Protein AF-A0A3Z4X5Z6-F1 (afdb_monomer)

Secondary structure (DSSP, 8-state):
-----PPP--SHHHHHHH----TT-TTHHHHHHHHHHHHHTT--HHHHHHHHHHHHT-HHHHTT-TTTTTS-HHHHHHHHHHHHH-TT-TT------HHHHHHHHHHTTEEEEEEEEEEEETTTTEEEEEEEEEEHHHHHHHHHHHHH-TT-PPP-SS-HHHHHHHHHHTHHHIIIII--SHHHHHHHHHHHHTT--HHHHHHHHHHHHH-TTT--S-HHHHHHHHHHHHHHHH-SS---HHHHHHHHHHTTEEEEEEEEEEEETTS-EEEEEEEE-GGG-----S-TT---

Radius of gyration: 20.07 Å; Cα contacts (8 Å, |Δi|>4): 392; chains: 1; bounding box: 58×39×49 Å

pLDDT: mean 81.31, std 17.96, range [23.95, 98.56]

Organism: NCBI:txid149386

Nearest PDB structures (foldseek):
  9fcj-assembly1_D  TM=1.934E-01  e=1.984E+00  Homo sapiens

Foldseek 3Di:
DDPPPDDWDPDLVCLLPVLDADLQQLLVVLLVFLSVQCVVVVPDPVNLLVLQLVQCPPPLNCVLPPPSVPADSVNSSQVLSCLNRVPRDRNRRRPVKPLNSLVSCVSQQFFKKKKWKFFFFDPVRDTFIDMDMDGSVVLNSLVSVVSVDPPDDPDDPDQLLVLLLVCQVVLVCCLPPQAPDRLLNRLSSVCVRVVPHSVNLVVLLLVQLPPCVQHVDDPVVSVVSSSVLSVQNNDRSDHISLSSLSSCVSNRGQKMKMKIWTAHPVRDIDMDIDIGRSNPHHPYDPCPPDDD

Structure (mmCIF, N/CA/C/O backbone):
data_AF-A0A3Z4X5Z6-F1
#
_entry.id   AF-A0A3Z4X5Z6-F1
#
loop_
_atom_site.group_PDB
_atom_site.id
_atom_site.type_symbol
_atom_site.label_atom_id
_atom_site.label_alt_id
_atom_site.label_comp_id
_atom_site.label_asym_id
_atom_site.label_entity_id
_atom_site.label_seq_id
_atom_site.pdbx_PDB_ins_code
_atom_site.Cartn_x
_atom_site.Cartn_y
_atom_site.Cartn_z
_atom_site.occupancy
_atom_site.B_iso_or_equiv
_atom_site.auth_seq_id
_atom_site.auth_comp_id
_atom_site.auth_asym_id
_atom_site.auth_atom_id
_atom_site.pdbx_PDB_model_num
ATOM 1 N N . MET A 1 1 ? -32.404 21.433 -18.055 1.00 35.91 1 MET A N 1
ATOM 2 C CA . MET A 1 1 ? -32.930 20.272 -17.317 1.00 35.91 1 MET A CA 1
ATOM 3 C C . MET A 1 1 ? -32.331 20.370 -15.944 1.00 35.91 1 MET A C 1
ATOM 5 O O . MET A 1 1 ? -31.112 20.375 -15.844 1.00 35.91 1 MET A O 1
ATOM 9 N N . ASP A 1 2 ? -33.182 20.612 -14.958 1.00 32.94 2 ASP A N 1
ATOM 10 C CA . ASP A 1 2 ? -32.789 20.821 -13.575 1.00 32.94 2 ASP A CA 1
ATOM 11 C C . ASP A 1 2 ? -31.987 19.624 -13.068 1.00 32.94 2 ASP A C 1
ATOM 13 O O . ASP A 1 2 ? -32.491 18.502 -13.008 1.00 32.94 2 ASP A O 1
ATOM 17 N N . ASP A 1 3 ? -30.724 19.871 -12.721 1.00 35.62 3 ASP A N 1
ATOM 18 C CA . ASP A 1 3 ? -29.952 18.969 -11.878 1.00 35.62 3 ASP A CA 1
ATOM 19 C C . ASP A 1 3 ? -30.655 18.927 -10.519 1.00 35.62 3 ASP A C 1
ATOM 21 O O . ASP A 1 3 ? -30.442 19.784 -9.655 1.00 35.62 3 ASP A O 1
ATOM 25 N N . GLU A 1 4 ? -31.532 17.938 -10.335 1.00 36.97 4 GLU A N 1
ATOM 26 C CA . GLU A 1 4 ? -32.056 17.568 -9.027 1.00 36.97 4 GLU A CA 1
ATOM 27 C C . GLU A 1 4 ? -30.864 17.343 -8.091 1.00 36.97 4 GLU A C 1
ATOM 29 O O . GLU A 1 4 ? -30.194 16.303 -8.112 1.00 36.97 4 GLU A O 1
ATOM 34 N N . LYS A 1 5 ? -30.582 18.345 -7.250 1.00 42.16 5 LYS A N 1
ATOM 35 C CA . LYS A 1 5 ? -29.660 18.228 -6.123 1.00 42.16 5 LYS A CA 1
ATOM 36 C C . LYS A 1 5 ? -30.185 17.120 -5.222 1.00 42.16 5 LYS A C 1
ATOM 38 O O . LYS A 1 5 ? -31.015 17.355 -4.346 1.00 42.16 5 LYS A O 1
ATOM 43 N N . LYS A 1 6 ? -29.691 15.899 -5.441 1.00 48.41 6 LYS A N 1
ATOM 44 C CA . LYS A 1 6 ? -30.009 14.748 -4.599 1.00 48.41 6 LYS A CA 1
ATOM 45 C C . LYS A 1 6 ? -29.749 15.131 -3.132 1.00 48.41 6 LYS A C 1
ATOM 47 O O . LYS A 1 6 ? -28.696 15.713 -2.845 1.00 48.41 6 LYS A O 1
ATOM 52 N N . PRO A 1 7 ? -30.634 14.765 -2.192 1.00 44.94 7 PRO A N 1
ATOM 53 C CA . PRO A 1 7 ? -30.506 15.132 -0.780 1.00 44.94 7 PRO A CA 1
ATOM 54 C C . PRO A 1 7 ? -29.203 14.581 -0.180 1.00 44.94 7 PRO A C 1
ATOM 56 O O . PRO A 1 7 ? -28.736 13.555 -0.674 1.00 44.94 7 PRO A O 1
ATOM 59 N N . PRO A 1 8 ? -28.586 15.225 0.828 1.00 50.66 8 PRO A N 1
ATOM 60 C CA . PRO A 1 8 ? -27.353 14.750 1.472 1.00 50.66 8 PRO A CA 1
ATOM 61 C C . PRO A 1 8 ? -27.466 13.291 1.956 1.00 50.66 8 PRO A C 1
ATOM 63 O O . PRO A 1 8 ? -28.556 12.813 2.254 1.00 50.66 8 PRO A O 1
ATOM 66 N N . LEU A 1 9 ? -26.342 12.559 1.987 1.00 54.25 9 LEU A N 1
ATOM 67 C CA . LEU A 1 9 ? -26.315 11.167 2.470 1.00 54.25 9 LEU A CA 1
ATOM 68 C C . LEU A 1 9 ? -26.578 11.179 3.982 1.00 54.25 9 LEU A C 1
ATOM 70 O O . LEU A 1 9 ? -25.763 11.708 4.744 1.00 54.25 9 LEU A O 1
ATOM 74 N N . ASN A 1 10 ? -27.721 10.628 4.394 1.00 48.84 10 ASN A N 1
ATOM 75 C CA . ASN A 1 10 ? -28.272 10.788 5.743 1.00 48.84 10 ASN A CA 1
ATOM 76 C C . ASN A 1 10 ? -27.705 9.774 6.744 1.00 48.84 10 ASN A C 1
ATOM 78 O O . ASN A 1 10 ? -27.857 9.948 7.952 1.00 48.84 10 ASN A O 1
ATOM 82 N N . SER A 1 11 ? -27.014 8.733 6.270 1.00 54.69 11 SER A N 1
ATOM 83 C CA . SER A 1 11 ? -26.316 7.779 7.132 1.00 54.69 11 SER A CA 1
ATOM 84 C C . SER A 1 11 ? -24.841 7.648 6.763 1.00 54.69 11 SER A C 1
ATOM 86 O O . SER A 1 11 ? -24.455 7.691 5.595 1.00 54.69 11 SER A O 1
ATOM 88 N N . THR A 1 12 ? -24.001 7.413 7.771 1.00 52.88 12 THR A N 1
ATOM 89 C CA . THR A 1 12 ? -22.588 7.070 7.577 1.00 52.88 12 THR A CA 1
ATOM 90 C C . THR A 1 12 ? -22.457 5.846 6.657 1.00 52.88 12 THR A C 1
ATOM 92 O O . THR A 1 12 ? -21.578 5.820 5.814 1.00 52.88 12 THR A O 1
ATOM 95 N N . ARG A 1 13 ? -23.401 4.893 6.696 1.00 47.50 13 ARG A N 1
ATOM 96 C CA . ARG A 1 13 ? -23.480 3.722 5.797 1.00 47.50 13 ARG A CA 1
ATOM 97 C C . ARG A 1 13 ? -23.652 4.086 4.314 1.00 47.50 13 ARG A C 1
ATOM 99 O O . ARG A 1 13 ? -23.053 3.452 3.452 1.00 47.50 13 ARG A O 1
ATOM 106 N N . GLU A 1 14 ? -24.428 5.120 4.011 1.00 51.06 14 GLU A N 1
ATOM 107 C CA . GLU A 1 14 ? -24.575 5.644 2.648 1.00 51.06 14 GLU A CA 1
ATOM 108 C C . GLU A 1 14 ? -23.336 6.434 2.196 1.00 51.06 14 GLU A C 1
ATOM 110 O O . GLU A 1 14 ? -22.939 6.338 1.037 1.00 51.06 14 GLU A O 1
ATOM 115 N N . GLN A 1 15 ? -22.678 7.154 3.112 1.00 54.47 15 GLN A N 1
ATOM 116 C CA . GLN A 1 15 ? -21.380 7.810 2.871 1.00 54.47 15 GLN A CA 1
ATOM 117 C C . GLN A 1 15 ? -20.275 6.777 2.588 1.00 54.47 15 GLN A C 1
ATOM 119 O O . GLN A 1 15 ? -19.473 6.957 1.675 1.00 54.47 15 GLN A O 1
ATOM 124 N N . ILE A 1 16 ? -20.311 5.651 3.305 1.00 51.78 16 ILE A N 1
ATOM 125 C CA . ILE A 1 16 ? -19.411 4.498 3.186 1.00 51.78 16 ILE A CA 1
ATOM 126 C C . ILE A 1 16 ? -19.538 3.778 1.828 1.00 51.78 16 ILE A C 1
ATOM 128 O O . ILE A 1 16 ? -18.537 3.291 1.304 1.00 51.78 16 ILE A O 1
ATOM 132 N N . TRP A 1 17 ? -20.741 3.696 1.245 1.00 50.06 17 TRP A N 1
ATOM 133 C CA . TRP A 1 17 ? -21.000 2.888 0.038 1.00 50.06 17 TRP A CA 1
ATOM 134 C C . TRP A 1 17 ? -21.255 3.677 -1.249 1.00 50.06 17 TRP A C 1
ATOM 136 O O . TRP A 1 17 ? -21.024 3.141 -2.333 1.00 50.06 17 TRP A O 1
ATOM 146 N N . HIS A 1 18 ? -21.701 4.932 -1.159 1.00 50.06 18 HIS A N 1
ATOM 147 C CA . HIS A 1 18 ? -22.137 5.718 -2.323 1.00 50.06 18 HIS A CA 1
ATOM 148 C C . HIS A 1 18 ? -21.352 7.015 -2.542 1.00 50.06 18 HIS A C 1
ATOM 150 O O . HIS A 1 18 ? -21.607 7.727 -3.513 1.00 50.06 18 HIS A O 1
ATOM 156 N N . GLY A 1 19 ? -20.355 7.311 -1.704 1.00 46.25 19 GLY A N 1
ATOM 157 C CA . GLY A 1 19 ? -19.287 8.234 -2.072 1.00 46.25 19 GLY A CA 1
ATOM 158 C C . GLY A 1 19 ? -18.376 7.554 -3.090 1.00 46.25 19 GLY A C 1
ATOM 159 O O . GLY A 1 19 ? -17.354 6.983 -2.717 1.00 46.25 19 GLY A O 1
ATOM 160 N N . THR A 1 20 ? -18.774 7.527 -4.361 1.00 41.53 20 THR A N 1
ATOM 161 C CA . THR A 1 20 ? -17.948 7.024 -5.464 1.00 41.53 20 THR A CA 1
ATOM 162 C C . THR A 1 20 ? -17.127 8.196 -6.014 1.00 41.53 20 THR A C 1
ATOM 164 O O . THR A 1 20 ? -17.618 8.918 -6.876 1.00 41.53 20 THR A O 1
ATOM 167 N N . PRO A 1 21 ? -15.898 8.461 -5.532 1.00 45.09 21 PRO A N 1
ATOM 168 C CA . PRO A 1 21 ? -14.986 9.313 -6.268 1.00 45.09 21 PRO A CA 1
ATOM 169 C C . PRO A 1 21 ? -14.687 8.651 -7.610 1.00 45.09 21 PRO A C 1
ATOM 171 O O . PRO A 1 21 ? -14.818 7.425 -7.742 1.00 45.09 21 PRO A O 1
ATOM 174 N N . PRO A 1 22 ? -14.312 9.450 -8.615 1.00 46.97 22 PRO A N 1
ATOM 175 C CA . PRO A 1 22 ? -14.059 8.938 -9.948 1.00 46.97 22 PRO A CA 1
ATOM 176 C C . PRO A 1 22 ? -13.054 7.781 -9.885 1.00 46.97 22 PRO A C 1
ATOM 178 O O . PRO A 1 22 ? -12.089 7.831 -9.124 1.00 46.97 22 PRO A O 1
ATOM 181 N N . ALA A 1 23 ? -13.267 6.739 -10.694 1.00 45.94 23 ALA A N 1
ATOM 182 C CA . ALA A 1 23 ? -12.403 5.552 -10.764 1.00 45.94 23 ALA A CA 1
ATOM 183 C C . ALA A 1 23 ? -10.916 5.881 -11.043 1.00 45.94 23 ALA A C 1
ATOM 185 O O . ALA A 1 23 ? -10.041 5.044 -10.852 1.00 45.94 23 ALA A O 1
ATOM 186 N N . SER A 1 24 ? -10.624 7.116 -11.462 1.00 54.81 24 SER A N 1
ATOM 187 C CA . SER A 1 24 ? -9.282 7.667 -11.639 1.00 54.81 24 SER A CA 1
ATOM 188 C C . SER A 1 24 ? -8.597 8.136 -10.346 1.00 54.81 24 SER A C 1
ATOM 190 O O . SER A 1 24 ? -7.444 8.566 -10.406 1.00 54.81 24 SER A O 1
ATOM 192 N N . ASP A 1 25 ? -9.265 8.101 -9.189 1.00 73.50 25 ASP A N 1
ATOM 193 C CA . ASP A 1 25 ? -8.649 8.441 -7.906 1.00 73.50 25 ASP A CA 1
ATOM 194 C C . ASP A 1 25 ? -7.682 7.335 -7.462 1.00 73.50 25 ASP A C 1
ATOM 196 O O . ASP A 1 25 ? -8.062 6.192 -7.199 1.00 73.50 25 ASP A O 1
ATOM 200 N N . SER A 1 26 ? -6.407 7.706 -7.329 1.00 79.69 26 SER A N 1
ATOM 201 C CA . SER A 1 26 ? -5.341 6.836 -6.833 1.00 79.69 26 SER A CA 1
ATOM 202 C C . SER A 1 26 ? -5.655 6.187 -5.482 1.00 79.69 26 SER A C 1
ATOM 204 O O . SER A 1 26 ? -5.153 5.098 -5.228 1.00 79.69 26 SER A O 1
ATOM 206 N N . SER A 1 27 ? -6.489 6.799 -4.634 1.00 80.88 27 SER A N 1
ATOM 207 C CA . SER A 1 27 ? -6.851 6.266 -3.312 1.00 80.88 27 SER A CA 1
ATOM 208 C C . SER A 1 27 ? -7.875 5.121 -3.352 1.00 80.88 27 SER A C 1
ATOM 210 O O . SER A 1 27 ? -8.023 4.385 -2.372 1.00 80.88 27 SER A O 1
ATOM 212 N N . TYR A 1 28 ? -8.585 4.956 -4.475 1.00 81.50 28 TYR A N 1
ATOM 213 C CA . TYR A 1 28 ? -9.757 4.084 -4.574 1.00 81.50 28 TYR A CA 1
ATOM 214 C C . TYR A 1 28 ? -9.504 2.625 -4.150 1.00 81.50 28 TYR A C 1
ATOM 216 O O . TYR A 1 28 ? -10.296 2.133 -3.341 1.00 81.50 28 TYR A O 1
ATOM 224 N N . PRO A 1 29 ? -8.410 1.950 -4.570 1.00 87.38 29 PRO A N 1
ATOM 225 C CA . PRO A 1 29 ? -8.164 0.562 -4.169 1.00 87.38 29 PRO A CA 1
ATOM 226 C C . PRO A 1 29 ? -8.055 0.390 -2.646 1.00 87.38 29 PRO A C 1
ATOM 228 O O . PRO A 1 29 ? -8.640 -0.528 -2.076 1.00 87.38 29 PRO A O 1
ATOM 231 N N . LEU A 1 30 ? -7.377 1.320 -1.958 1.00 89.62 30 LEU A N 1
ATOM 232 C CA . LEU A 1 30 ? -7.230 1.281 -0.497 1.00 89.62 30 LEU A CA 1
ATOM 233 C C . LEU A 1 30 ? -8.569 1.493 0.214 1.00 89.62 30 LEU A C 1
ATOM 235 O O . LEU A 1 30 ? -8.876 0.801 1.185 1.00 89.62 30 LEU A O 1
ATOM 239 N N . ARG A 1 31 ? -9.383 2.434 -0.277 1.00 85.81 31 ARG A N 1
ATOM 240 C CA . ARG A 1 31 ? -10.716 2.696 0.283 1.00 85.81 31 ARG A CA 1
ATOM 241 C C . ARG A 1 31 ? -11.653 1.519 0.099 1.00 85.81 31 ARG A C 1
ATOM 243 O O . ARG A 1 31 ? -12.321 1.121 1.052 1.00 85.81 31 ARG A O 1
ATOM 250 N N . LYS A 1 32 ? -11.697 0.961 -1.111 1.00 85.50 32 LYS A N 1
ATOM 251 C CA . LYS A 1 32 ? -12.520 -0.207 -1.423 1.00 85.50 32 LYS A CA 1
ATOM 252 C C . LYS A 1 32 ? -12.124 -1.389 -0.541 1.00 85.50 32 LYS A C 1
ATOM 254 O O . LYS A 1 32 ? -12.999 -1.994 0.073 1.00 85.50 32 LYS A O 1
ATOM 259 N N . ALA A 1 33 ? -10.825 -1.657 -0.401 1.00 91.56 33 ALA A N 1
ATOM 260 C CA . ALA A 1 33 ? -10.318 -2.700 0.485 1.00 91.56 33 ALA A CA 1
ATOM 261 C C . ALA A 1 33 ? -10.746 -2.477 1.946 1.00 91.56 33 ALA A C 1
ATOM 263 O O . ALA A 1 33 ? -11.319 -3.376 2.560 1.00 91.56 33 ALA A O 1
ATOM 264 N N . TYR A 1 34 ? -10.541 -1.272 2.488 1.00 92.56 34 TYR A N 1
ATOM 265 C CA . TYR A 1 34 ? -10.924 -0.946 3.864 1.00 92.56 34 TYR A CA 1
ATOM 266 C C . TYR A 1 34 ? -12.418 -1.178 4.127 1.00 92.56 34 TYR A C 1
ATOM 268 O O . TYR A 1 34 ? -12.786 -1.871 5.074 1.00 92.56 34 TYR A O 1
ATOM 276 N N . TRP A 1 35 ? -13.296 -0.657 3.270 1.00 88.62 35 TRP A N 1
ATOM 277 C CA . TRP A 1 35 ? -14.740 -0.784 3.481 1.00 88.62 35 TRP A CA 1
ATOM 278 C C . TRP A 1 35 ? -15.273 -2.192 3.212 1.00 88.62 35 TRP A C 1
ATOM 280 O O . TRP A 1 35 ? -16.221 -2.623 3.874 1.00 88.62 35 TRP A O 1
ATOM 290 N N . ASN A 1 36 ? -14.636 -2.947 2.314 1.00 91.31 36 ASN A N 1
ATOM 291 C CA . ASN A 1 36 ? -14.920 -4.370 2.154 1.00 91.31 36 ASN A CA 1
ATOM 292 C C . ASN A 1 36 ? -14.537 -5.162 3.410 1.00 91.31 36 ASN A C 1
ATOM 294 O O . ASN A 1 36 ? -15.309 -6.029 3.812 1.00 91.31 36 ASN A O 1
ATOM 298 N N . LEU A 1 37 ? -13.423 -4.829 4.075 1.00 93.56 37 LEU A N 1
ATOM 299 C CA . LEU A 1 37 ? -13.060 -5.433 5.363 1.00 93.56 37 LEU A CA 1
ATOM 300 C C . LEU A 1 37 ? -14.104 -5.120 6.439 1.00 93.56 37 LEU A C 1
ATOM 302 O O . LEU A 1 37 ? -14.598 -6.040 7.083 1.00 93.56 37 LEU A O 1
ATOM 306 N N . VAL A 1 38 ? -14.509 -3.853 6.589 1.00 91.56 38 VAL A N 1
ATOM 307 C CA . VAL A 1 38 ? -15.561 -3.450 7.547 1.00 91.56 38 VAL A CA 1
ATOM 308 C C . VAL A 1 38 ? -16.849 -4.249 7.318 1.00 91.56 38 VAL A C 1
ATOM 310 O O . VAL A 1 38 ? -17.440 -4.769 8.268 1.00 91.56 38 VAL A O 1
ATOM 313 N N . LYS A 1 39 ? -17.261 -4.399 6.051 1.00 90.12 39 LYS A N 1
ATOM 314 C CA . LYS A 1 39 ? -18.439 -5.187 5.666 1.00 90.12 39 LYS A CA 1
ATOM 315 C C . LYS A 1 39 ? -18.265 -6.674 5.985 1.00 90.12 39 LYS A C 1
ATOM 317 O O . LYS A 1 39 ? -19.180 -7.274 6.541 1.00 90.12 39 LYS A O 1
ATOM 322 N N . LEU A 1 40 ? -17.112 -7.258 5.657 1.00 92.81 40 LEU A N 1
ATOM 323 C CA . LEU A 1 40 ? -16.802 -8.673 5.888 1.00 92.81 40 LEU A CA 1
ATOM 324 C C . LEU A 1 40 ? -16.774 -9.019 7.384 1.00 92.81 40 LEU A C 1
ATOM 326 O O . LEU A 1 40 ? -17.213 -10.093 7.782 1.00 92.81 40 LEU A O 1
ATOM 330 N N . MET A 1 41 ? -16.314 -8.088 8.220 1.00 93.06 41 MET A N 1
ATOM 331 C CA . MET A 1 41 ? -16.314 -8.226 9.677 1.00 93.06 41 MET A CA 1
ATOM 332 C C . MET A 1 41 ? -17.709 -8.086 10.307 1.00 93.06 41 MET A C 1
ATOM 334 O O . MET A 1 41 ? -17.859 -8.335 11.502 1.00 93.06 41 MET A O 1
ATOM 338 N N . GLY A 1 42 ? -18.724 -7.664 9.543 1.00 91.00 42 GLY A N 1
ATOM 339 C CA . GLY A 1 42 ? -20.070 -7.414 10.063 1.00 91.00 42 GLY A CA 1
ATOM 340 C C . GLY A 1 42 ? -20.146 -6.218 11.017 1.00 91.00 42 GLY A C 1
ATOM 341 O O . GLY A 1 42 ? -21.023 -6.172 11.878 1.00 91.00 42 GLY A O 1
ATOM 342 N N . ILE A 1 43 ? -19.227 -5.256 10.894 1.00 88.56 43 ILE A N 1
ATOM 343 C CA . ILE A 1 43 ? -19.191 -4.078 11.764 1.00 88.56 43 ILE A CA 1
ATOM 344 C C . ILE A 1 43 ? -20.322 -3.122 11.373 1.00 88.56 43 ILE A C 1
ATOM 346 O O . ILE A 1 43 ? -20.404 -2.648 10.239 1.00 88.56 43 ILE A O 1
ATOM 350 N N . SER A 1 44 ? -21.199 -2.826 12.332 1.00 87.50 44 SER A N 1
ATOM 351 C CA . SER A 1 44 ? -22.243 -1.813 12.176 1.00 87.50 44 SER A CA 1
ATOM 352 C C . SER A 1 44 ? -21.678 -0.397 12.332 1.00 87.50 44 SER A C 1
ATOM 354 O O . SER A 1 44 ? -20.610 -0.200 12.909 1.00 87.50 44 SER A O 1
ATOM 356 N N . ASP A 1 45 ? -22.421 0.613 11.868 1.00 83.62 45 ASP A N 1
ATOM 357 C CA . ASP A 1 45 ? -22.038 2.025 12.027 1.00 83.62 45 ASP A CA 1
ATOM 358 C C . ASP A 1 45 ? -21.818 2.419 13.501 1.00 83.62 45 ASP A C 1
ATOM 360 O O . ASP A 1 45 ? -20.860 3.118 13.826 1.00 83.62 45 ASP A O 1
ATOM 364 N N . GLY A 1 46 ? -22.666 1.921 14.409 1.00 87.00 46 GLY A N 1
ATOM 365 C CA . GLY A 1 46 ? -22.516 2.158 15.847 1.00 87.00 46 GLY A CA 1
ATOM 366 C C . GLY A 1 46 ? -21.194 1.609 16.385 1.00 87.00 46 GLY A C 1
ATOM 367 O O . GLY A 1 46 ? -20.429 2.349 16.999 1.00 87.00 46 GLY A O 1
ATOM 368 N N . ILE A 1 47 ? -20.879 0.350 16.056 1.00 90.81 47 ILE A N 1
ATOM 369 C CA . ILE A 1 47 ? -19.623 -0.296 16.464 1.00 90.81 47 ILE A CA 1
ATOM 370 C C . ILE A 1 47 ? -18.422 0.448 15.872 1.00 90.81 47 ILE A C 1
ATOM 372 O O . ILE A 1 47 ? -17.452 0.715 16.574 1.00 90.81 47 ILE A O 1
ATOM 376 N N . TRP A 1 48 ? -18.485 0.825 14.593 1.00 89.94 48 TRP A N 1
ATOM 377 C CA . TRP A 1 48 ? -17.405 1.554 13.930 1.00 89.94 48 TRP A CA 1
ATOM 378 C C . TRP A 1 48 ? -17.122 2.909 14.598 1.00 89.94 48 TRP A C 1
ATOM 380 O O . TRP A 1 48 ? -15.967 3.237 14.875 1.00 89.94 48 TRP A O 1
ATOM 390 N N . LYS A 1 49 ? -18.171 3.671 14.937 1.00 87.56 49 LYS A N 1
ATOM 391 C CA . LYS A 1 49 ? -18.046 4.937 15.679 1.00 87.56 49 LYS A CA 1
ATOM 392 C C . LYS A 1 49 ? -17.449 4.733 17.069 1.00 87.56 49 LYS A C 1
ATOM 394 O O . LYS A 1 49 ? -16.647 5.558 17.508 1.00 87.56 49 LYS A O 1
ATOM 399 N N . ASP A 1 50 ? -17.805 3.649 17.750 1.00 91.31 50 ASP A N 1
ATOM 400 C CA . ASP A 1 50 ? -17.250 3.324 19.064 1.00 91.31 50 ASP A CA 1
ATOM 401 C C . ASP A 1 50 ? -15.770 2.943 18.988 1.00 91.31 50 ASP A C 1
ATOM 403 O O . ASP A 1 50 ? -14.981 3.430 19.799 1.00 91.31 50 ASP A O 1
ATOM 407 N N . LEU A 1 51 ? -15.357 2.181 17.972 1.00 92.81 51 LEU A N 1
ATOM 408 C CA . LEU A 1 51 ? -13.942 1.884 17.719 1.00 92.81 51 LEU A CA 1
ATOM 409 C C . LEU A 1 51 ? -13.131 3.162 17.464 1.00 92.81 51 LEU A C 1
ATOM 411 O O . LEU A 1 51 ? -12.043 3.328 18.016 1.00 92.81 51 LEU A O 1
ATOM 415 N N . ILE A 1 52 ? -13.674 4.116 16.698 1.00 91.06 52 ILE A N 1
ATOM 416 C CA . ILE A 1 52 ? -13.029 5.424 16.504 1.00 91.06 52 ILE A CA 1
ATOM 417 C C . ILE A 1 52 ? -12.896 6.172 17.829 1.00 91.06 52 ILE A C 1
ATOM 419 O O . ILE A 1 52 ? -11.820 6.691 18.125 1.00 91.06 52 ILE A O 1
ATOM 423 N N . ARG A 1 53 ? -13.959 6.222 18.643 1.00 90.50 53 ARG A N 1
ATOM 424 C CA . ARG A 1 53 ? -13.929 6.872 19.965 1.00 90.50 53 ARG A CA 1
ATOM 425 C C . ARG A 1 53 ? -12.878 6.251 20.881 1.00 90.50 53 ARG A C 1
ATOM 427 O O . ARG A 1 53 ? -12.186 6.980 21.586 1.00 90.50 53 ARG A O 1
ATOM 434 N N . GLN A 1 54 ? -12.740 4.928 20.866 1.00 91.12 54 GLN A N 1
ATOM 435 C CA . GLN A 1 54 ? -11.703 4.232 21.626 1.00 91.12 54 GLN A CA 1
ATOM 436 C C . GLN A 1 54 ? -10.307 4.604 21.113 1.00 91.12 54 GLN A C 1
ATOM 438 O O . GLN A 1 54 ? -9.442 4.975 21.904 1.00 91.12 54 GLN A O 1
ATOM 443 N N . HIS A 1 55 ? -10.107 4.600 19.793 1.00 90.56 55 HIS A N 1
ATOM 444 C CA . HIS A 1 55 ? -8.823 4.929 19.179 1.00 90.56 55 HIS A CA 1
ATOM 445 C C . HIS A 1 55 ? -8.361 6.363 19.477 1.00 90.56 55 HIS A C 1
ATOM 447 O O . HIS A 1 55 ? -7.211 6.566 19.860 1.00 90.56 55 HIS A O 1
ATOM 453 N N . VAL A 1 56 ? -9.244 7.365 19.370 1.00 87.75 56 VAL A N 1
ATOM 454 C CA . VAL A 1 56 ? -8.868 8.771 19.634 1.00 87.75 56 VAL A CA 1
ATOM 455 C C . VAL A 1 56 ? -8.556 9.063 21.103 1.00 87.75 56 VAL A C 1
ATOM 457 O O . VAL A 1 56 ? -8.016 10.131 21.404 1.00 87.75 56 VAL A O 1
ATOM 460 N N . ASN A 1 57 ? -8.921 8.144 21.999 1.00 86.31 57 ASN A N 1
ATOM 461 C CA . ASN A 1 57 ? -8.625 8.195 23.426 1.00 86.31 57 ASN A CA 1
ATOM 462 C C . ASN A 1 57 ? -7.400 7.343 23.810 1.00 86.31 57 ASN A C 1
ATOM 464 O O . ASN A 1 57 ? -6.976 7.406 24.963 1.00 86.31 57 ASN A O 1
ATOM 468 N N . ASP A 1 58 ? -6.799 6.590 22.876 1.00 84.31 58 ASP A N 1
ATOM 469 C CA . ASP A 1 58 ? -5.548 5.857 23.114 1.00 84.31 58 ASP A CA 1
ATOM 470 C C . ASP A 1 58 ? -4.430 6.867 23.474 1.00 84.31 58 ASP A C 1
ATOM 472 O O . ASP A 1 58 ? -4.150 7.787 22.692 1.00 84.31 58 ASP A O 1
ATOM 476 N N . PRO A 1 59 ? -3.756 6.730 24.634 1.00 81.19 59 PRO A N 1
ATOM 477 C CA . PRO A 1 59 ? -2.651 7.606 25.013 1.00 81.19 59 PRO A CA 1
ATOM 478 C C . PRO A 1 59 ? -1.536 7.682 23.961 1.00 81.19 59 PRO A C 1
ATOM 480 O O . PRO A 1 59 ? -0.934 8.742 23.786 1.00 81.19 59 PRO A O 1
ATOM 483 N N . GLU A 1 60 ? -1.262 6.595 23.231 1.00 75.88 60 GLU A N 1
ATOM 484 C CA . GLU A 1 60 ? -0.281 6.592 22.138 1.00 75.88 60 GLU A CA 1
ATOM 485 C C . GLU A 1 60 ? -0.757 7.407 20.930 1.00 75.88 60 GLU A C 1
ATOM 487 O O . GLU A 1 60 ? 0.053 8.049 20.258 1.00 75.88 60 GLU A O 1
ATOM 492 N N . TYR A 1 61 ? -2.067 7.441 20.672 1.00 78.12 61 TYR A N 1
ATOM 493 C CA . TYR A 1 61 ? -2.649 8.294 19.638 1.00 78.12 61 TYR A CA 1
ATOM 494 C C . TYR A 1 61 ? -2.513 9.776 20.002 1.00 78.12 61 TYR A C 1
ATOM 496 O O . TYR A 1 61 ? -2.065 10.593 19.195 1.00 78.12 61 TYR A O 1
ATOM 504 N N . LEU A 1 62 ? -2.814 10.126 21.255 1.00 76.69 62 LEU A N 1
ATOM 505 C CA . LEU A 1 62 ? -2.755 11.506 21.743 1.00 76.69 62 LEU A CA 1
ATOM 506 C C . LEU A 1 62 ? -1.348 12.117 21.682 1.00 76.69 62 LEU A C 1
ATOM 508 O O . LEU A 1 62 ? -1.227 13.327 21.483 1.00 76.69 62 LEU A O 1
ATOM 512 N N . LYS A 1 63 ? -0.285 11.303 21.763 1.00 73.06 63 LYS A N 1
ATOM 513 C CA . LYS A 1 63 ? 1.115 11.750 21.594 1.00 73.06 63 LYS A CA 1
ATOM 514 C C . LYS A 1 63 ? 1.410 12.372 20.218 1.00 73.06 63 LYS A C 1
ATOM 516 O O . LYS A 1 63 ? 2.450 13.010 20.050 1.00 73.06 63 LYS A O 1
ATOM 521 N N . GLN A 1 64 ? 0.538 12.193 19.225 1.00 65.62 64 GLN A N 1
ATOM 522 C CA . GLN A 1 64 ? 0.680 12.807 17.897 1.00 65.62 64 GLN A CA 1
ATOM 523 C C . GLN A 1 64 ? 0.311 14.289 17.876 1.00 65.62 64 GLN A C 1
ATOM 525 O O . GLN A 1 64 ? 0.808 15.048 17.047 1.00 65.62 64 GLN A O 1
ATOM 530 N N . PHE A 1 65 ? -0.578 14.716 18.767 1.00 64.88 65 PHE A N 1
ATOM 531 C CA . PHE A 1 65 ? -1.030 16.093 18.805 1.00 64.88 65 PHE A CA 1
ATOM 532 C C . PHE A 1 65 ? -0.062 16.865 19.689 1.00 64.88 65 PHE A C 1
ATOM 534 O O . PHE A 1 65 ? -0.087 16.740 20.913 1.00 64.88 65 PHE A O 1
ATOM 541 N N . ARG A 1 66 ? 0.805 17.660 19.050 1.00 56.59 66 ARG A N 1
ATOM 542 C CA . ARG A 1 66 ? 1.750 18.561 19.731 1.00 56.59 66 ARG A CA 1
ATOM 543 C C . ARG A 1 66 ? 1.043 19.421 20.785 1.00 56.59 66 ARG A C 1
ATOM 545 O O . ARG A 1 66 ? 1.586 19.617 21.865 1.00 56.59 66 ARG A O 1
ATOM 552 N N . ASP A 1 67 ? -0.200 19.793 20.482 1.00 57.03 67 ASP A N 1
ATOM 553 C CA . ASP A 1 67 ? -1.140 20.461 21.372 1.00 57.03 67 ASP A CA 1
ATOM 554 C C . ASP A 1 67 ? -2.376 19.579 21.627 1.00 57.03 67 ASP A C 1
ATOM 556 O O . ASP A 1 67 ? -3.513 19.959 21.351 1.00 57.03 67 ASP A O 1
ATOM 560 N N . SER A 1 68 ? -2.185 18.365 22.153 1.00 57.91 68 SER A N 1
ATOM 561 C CA . SER A 1 68 ? -3.293 17.470 22.545 1.00 57.91 68 SER A CA 1
ATOM 562 C C . SER A 1 68 ? -4.286 18.125 23.519 1.00 57.91 68 SER A C 1
ATOM 564 O O . SER A 1 68 ? -5.445 17.721 23.576 1.00 57.91 68 SER A O 1
ATOM 566 N N . LYS A 1 69 ? -3.851 19.185 24.215 1.00 59.50 69 LYS A N 1
ATOM 567 C CA . LYS A 1 69 ? -4.658 20.052 25.086 1.00 59.50 69 LYS A CA 1
ATOM 568 C C . LYS A 1 69 ? -5.574 21.041 24.341 1.00 59.50 69 LYS A C 1
ATOM 570 O O . LYS A 1 69 ? -6.486 21.563 24.965 1.00 59.50 69 LYS A O 1
ATOM 575 N N . LEU A 1 70 ? -5.343 21.306 23.048 1.00 63.31 70 LEU A N 1
ATOM 576 C CA . LEU A 1 70 ? -6.122 22.249 22.221 1.00 63.31 70 LEU A CA 1
ATOM 577 C C . LEU A 1 70 ? -7.147 21.567 21.304 1.00 63.31 70 LEU A C 1
ATOM 579 O O . LEU A 1 70 ? -7.934 22.251 20.660 1.00 63.31 70 LEU A O 1
ATOM 583 N N . THR A 1 71 ? -7.137 20.235 21.214 1.00 71.44 71 THR A N 1
ATOM 584 C CA . THR A 1 71 ? -8.101 19.486 20.393 1.00 71.44 71 THR A CA 1
ATOM 585 C C . THR A 1 71 ? -9.066 18.731 21.290 1.00 71.44 71 THR A C 1
ATOM 587 O O . THR A 1 71 ? -8.648 17.998 22.192 1.00 71.44 71 THR A O 1
ATOM 590 N N . THR A 1 72 ? -10.365 18.890 21.051 1.00 82.62 72 THR A N 1
ATOM 591 C CA . THR A 1 72 ? -11.378 18.120 21.775 1.00 82.62 72 THR A CA 1
ATOM 592 C C . THR A 1 72 ? -11.465 16.697 21.217 1.00 82.62 72 THR A C 1
ATOM 594 O O . THR A 1 72 ? -11.005 16.402 20.110 1.00 82.62 72 THR A O 1
ATOM 597 N N . MET A 1 73 ? -12.071 15.780 21.978 1.00 82.38 73 MET A N 1
ATOM 598 C CA . MET A 1 73 ? -12.387 14.439 21.469 1.00 82.38 73 MET A CA 1
ATOM 599 C C . MET A 1 73 ? -13.250 14.528 20.202 1.00 82.38 73 MET A C 1
ATOM 601 O O . MET A 1 73 ? -12.989 13.822 19.231 1.00 82.38 73 MET A O 1
ATOM 605 N N . THR A 1 74 ? -14.232 15.431 20.197 1.00 84.69 74 THR A N 1
ATOM 606 C CA . THR A 1 74 ? -15.129 15.671 19.064 1.00 84.69 74 T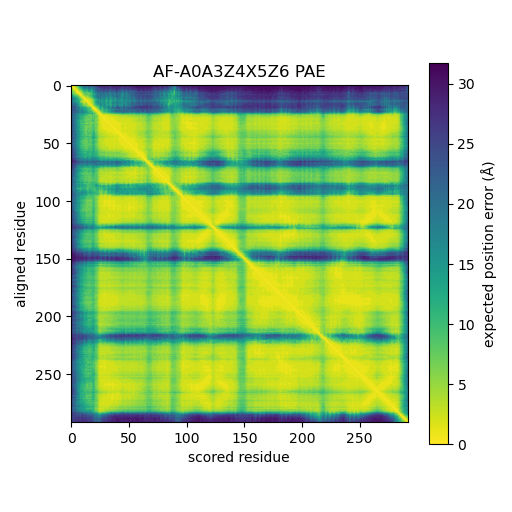HR A CA 1
ATOM 607 C C . THR A 1 74 ? -14.358 16.078 17.810 1.00 84.69 74 THR A C 1
ATOM 609 O O . THR A 1 74 ? -14.599 15.512 16.746 1.00 84.69 74 THR A O 1
ATOM 612 N N . ASP A 1 75 ? -13.370 16.969 17.932 1.00 83.00 75 ASP A N 1
ATOM 613 C CA . ASP A 1 75 ? -12.539 17.392 16.795 1.00 83.00 75 ASP A CA 1
ATOM 614 C C . ASP A 1 75 ? -11.750 16.221 16.203 1.00 83.00 75 ASP A C 1
ATOM 616 O O . ASP A 1 75 ? -11.675 16.057 14.982 1.00 83.00 75 ASP A O 1
ATOM 620 N N . ARG A 1 76 ? -11.186 15.367 17.067 1.00 85.00 76 ARG A N 1
ATOM 621 C CA . ARG A 1 76 ? -10.417 14.188 16.642 1.00 85.00 76 ARG A CA 1
ATOM 622 C C . ARG A 1 76 ? -11.300 13.155 15.943 1.00 85.00 76 ARG A C 1
ATOM 624 O O . ARG A 1 76 ? -10.919 12.657 14.884 1.00 85.00 76 ARG A O 1
ATOM 631 N N . VAL A 1 77 ? -12.486 12.882 16.490 1.00 85.50 77 VAL A N 1
ATOM 632 C CA . VAL A 1 77 ? -13.480 11.990 15.869 1.00 85.50 77 VAL A CA 1
ATOM 633 C C . VAL A 1 77 ? -13.907 12.533 14.507 1.00 85.50 77 VAL A C 1
ATOM 635 O O . VAL A 1 77 ? -13.885 11.796 13.525 1.00 85.50 77 VAL A O 1
ATOM 638 N N . ASN A 1 78 ? -14.235 13.824 14.415 1.00 82.19 78 ASN A N 1
ATOM 639 C CA . ASN A 1 78 ? -14.655 14.448 13.161 1.00 82.19 78 ASN A CA 1
ATOM 640 C C . ASN A 1 78 ? -13.555 14.390 12.098 1.00 82.19 78 ASN A C 1
ATOM 642 O O . ASN A 1 78 ? -13.832 14.046 10.951 1.00 82.19 78 ASN A O 1
ATOM 646 N N . ARG A 1 79 ? -12.297 14.650 12.474 1.00 80.44 79 ARG A N 1
ATOM 647 C CA . ARG A 1 79 ? -11.151 14.538 11.562 1.00 80.44 79 ARG A CA 1
ATOM 648 C C . ARG A 1 79 ? -11.007 13.124 10.996 1.00 80.44 79 ARG A C 1
ATOM 650 O O . ARG A 1 79 ? -10.825 12.985 9.788 1.00 80.44 79 ARG A O 1
ATOM 657 N N . LEU A 1 80 ? -11.070 12.099 11.850 1.00 82.06 80 LEU A N 1
ATOM 658 C CA . LEU A 1 80 ? -10.945 10.704 11.413 1.00 82.06 80 LEU A CA 1
ATOM 659 C C . LEU A 1 80 ? -12.131 10.247 10.573 1.00 82.06 80 LEU A C 1
ATOM 661 O O . LEU A 1 80 ? -11.922 9.607 9.544 1.00 82.06 80 LEU A O 1
ATOM 665 N N . ASN A 1 81 ? -13.350 10.627 10.960 1.00 80.88 81 ASN A N 1
ATOM 666 C CA . ASN A 1 81 ? -14.541 10.363 10.162 1.00 80.88 81 ASN A CA 1
ATOM 667 C C . ASN A 1 81 ? -14.363 10.935 8.757 1.00 80.88 81 ASN A C 1
ATOM 669 O O . ASN A 1 81 ? -14.426 10.190 7.787 1.00 80.88 81 ASN A O 1
ATOM 673 N N . THR A 1 82 ? -14.024 12.220 8.643 1.00 77.69 82 THR A N 1
ATOM 674 C CA . THR A 1 82 ? -13.809 12.859 7.342 1.00 77.69 82 THR A CA 1
ATOM 675 C C . THR A 1 82 ? -12.692 12.193 6.543 1.00 77.69 82 THR A C 1
ATOM 677 O O . THR A 1 82 ? -12.865 11.972 5.348 1.00 77.69 82 THR A O 1
ATOM 680 N N . SER A 1 83 ? -11.569 11.807 7.162 1.00 77.81 83 SER A N 1
ATOM 681 C CA . SER A 1 83 ? -10.481 11.168 6.410 1.00 77.81 83 SER A CA 1
ATOM 682 C C . SER A 1 83 ? -10.785 9.736 5.964 1.00 77.81 83 SER A C 1
ATOM 684 O O . SER A 1 83 ? -10.206 9.285 4.981 1.00 77.81 83 SER A O 1
ATOM 686 N N . LEU A 1 84 ? -11.647 9.007 6.682 1.00 78.44 84 LEU A N 1
ATOM 687 C CA . LEU A 1 84 ? -11.988 7.620 6.351 1.00 78.44 84 LEU A CA 1
ATOM 688 C C . LEU A 1 84 ? -13.220 7.513 5.439 1.00 78.44 84 LEU A C 1
ATOM 690 O O . LEU A 1 84 ? -13.276 6.608 4.605 1.00 78.44 84 LEU A O 1
ATOM 694 N N . THR A 1 85 ? -14.189 8.427 5.565 1.00 73.12 85 THR A N 1
ATOM 695 C CA . THR A 1 85 ? -15.468 8.377 4.831 1.00 73.12 85 THR A CA 1
ATOM 696 C C . THR A 1 85 ? -15.631 9.472 3.776 1.00 73.12 85 THR A C 1
ATOM 698 O O . THR A 1 85 ? -16.534 9.372 2.954 1.00 73.12 85 THR A O 1
ATOM 701 N N . GLY A 1 86 ? -14.803 10.522 3.787 1.00 63.72 86 GLY A N 1
ATOM 702 C CA . GLY A 1 86 ? -15.047 11.748 3.011 1.00 63.72 86 GLY A CA 1
ATOM 703 C C . GLY A 1 86 ? -16.043 12.714 3.659 1.00 63.72 86 GLY A C 1
ATOM 704 O O . GLY A 1 86 ? -16.333 13.772 3.105 1.00 63.72 86 GLY A O 1
ATOM 705 N N . GLY A 1 87 ? -16.547 12.382 4.852 1.00 64.69 87 GLY A N 1
ATOM 706 C CA . GLY A 1 87 ? -17.533 13.185 5.568 1.00 64.69 87 GLY A CA 1
ATOM 707 C C . GLY A 1 87 ? -18.912 13.173 4.898 1.00 64.69 87 GLY A C 1
ATOM 708 O O . GLY A 1 87 ? -19.303 12.209 4.243 1.00 64.69 87 GLY A O 1
ATOM 709 N N . SER A 1 88 ? -19.672 14.254 5.084 1.00 56.28 88 SER A N 1
ATOM 710 C CA . SER A 1 88 ? -21.017 14.431 4.513 1.00 56.28 88 SER A CA 1
ATOM 711 C C . SER A 1 88 ? -21.022 15.038 3.105 1.00 56.28 88 SER A C 1
ATOM 713 O O . SER A 1 88 ? -22.089 15.186 2.503 1.00 56.28 88 SER A O 1
ATOM 715 N N . VAL A 1 89 ? -19.852 15.403 2.572 1.00 56.03 89 VAL A N 1
ATOM 716 C CA . VAL A 1 89 ? -19.725 16.123 1.303 1.00 56.03 89 VAL A CA 1
ATOM 717 C C . VAL A 1 89 ? -19.652 15.127 0.150 1.00 56.03 89 VAL A C 1
ATOM 719 O O . VAL A 1 89 ? -18.711 14.344 0.031 1.00 56.03 89 VAL A O 1
ATOM 722 N N . ARG A 1 90 ? -20.651 15.167 -0.734 1.00 51.34 90 ARG A N 1
ATOM 723 C CA . ARG A 1 90 ? -20.622 14.392 -1.978 1.00 51.34 90 ARG A CA 1
ATOM 724 C C . ARG A 1 90 ? -19.531 14.913 -2.903 1.00 51.34 90 ARG A C 1
ATOM 726 O O . ARG A 1 90 ? -19.361 16.119 -3.030 1.00 51.34 90 ARG A O 1
ATOM 733 N N . ASN A 1 91 ? -18.854 13.990 -3.581 1.00 52.69 91 ASN A N 1
ATOM 734 C CA . ASN A 1 91 ? -17.781 14.267 -4.541 1.00 52.69 91 ASN A CA 1
ATOM 735 C C . ASN A 1 91 ? -16.530 14.930 -3.943 1.00 52.69 91 ASN A C 1
ATOM 737 O O . ASN A 1 91 ? -15.678 15.372 -4.706 1.00 52.69 91 ASN A O 1
ATOM 741 N N . LEU A 1 92 ? -16.379 14.975 -2.612 1.00 55.94 92 LEU A N 1
ATOM 742 C CA . LEU A 1 92 ? -15.110 15.382 -2.017 1.00 55.94 92 LEU A CA 1
ATOM 743 C C . LEU A 1 92 ? -14.055 14.315 -2.317 1.00 55.94 92 LEU A C 1
ATOM 745 O O . LEU A 1 92 ? -14.233 13.138 -1.989 1.00 55.94 92 LEU A O 1
ATOM 749 N N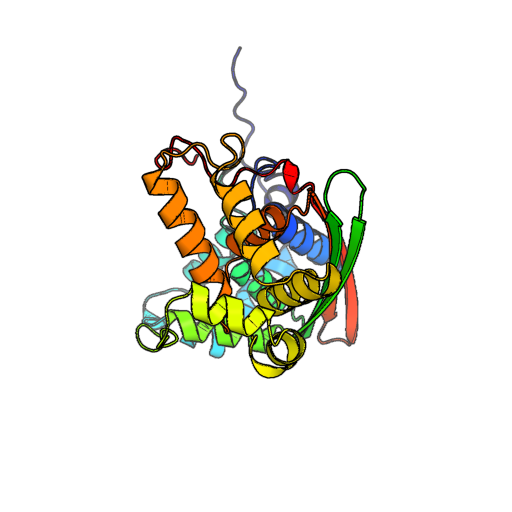 . THR A 1 93 ? -12.947 14.734 -2.921 1.00 56.09 93 THR A N 1
ATOM 750 C CA . THR A 1 93 ? -11.781 13.878 -3.120 1.00 56.09 93 THR A CA 1
ATOM 751 C C . THR A 1 93 ? -11.217 13.506 -1.746 1.00 56.09 93 THR A C 1
ATOM 753 O O . THR A 1 93 ? -10.656 14.339 -1.035 1.00 56.09 93 THR A O 1
ATOM 756 N N . VAL A 1 94 ? -11.420 12.256 -1.323 1.00 62.94 94 VAL A N 1
ATOM 757 C CA . VAL A 1 94 ? -10.943 11.776 -0.021 1.00 62.94 94 VAL A CA 1
ATOM 758 C C . VAL A 1 94 ? -9.463 11.445 -0.143 1.00 62.94 94 VAL A C 1
ATOM 760 O O . VAL A 1 94 ? -9.101 10.514 -0.862 1.00 62.94 94 VAL A O 1
ATOM 763 N N . ASP A 1 95 ? -8.606 12.158 0.588 1.00 60.31 95 ASP A N 1
ATOM 764 C CA . ASP A 1 95 ? -7.173 11.845 0.668 1.00 60.31 95 ASP A CA 1
ATOM 765 C C . ASP A 1 95 ? -6.922 10.603 1.548 1.00 60.31 95 ASP A C 1
ATOM 767 O O . ASP A 1 95 ? -6.390 10.657 2.664 1.00 60.31 95 ASP A O 1
ATOM 771 N N . PHE A 1 96 ? -7.373 9.446 1.059 1.00 75.94 96 PHE A N 1
ATOM 772 C CA . PHE A 1 96 ? -7.225 8.162 1.731 1.00 75.94 96 PHE A CA 1
ATOM 773 C C . PHE A 1 96 ? -5.867 7.545 1.388 1.00 75.94 96 PHE A C 1
ATOM 775 O O . PHE A 1 96 ? -5.708 6.687 0.519 1.00 75.94 96 PHE A O 1
ATOM 782 N N . THR A 1 97 ? -4.845 8.050 2.067 1.00 84.88 97 THR A N 1
ATOM 783 C CA . THR A 1 97 ? -3.455 7.619 1.893 1.00 84.88 97 THR A CA 1
ATOM 784 C C . THR A 1 97 ? -3.186 6.230 2.485 1.00 84.88 97 THR A C 1
ATOM 786 O O . THR A 1 97 ? -3.954 5.720 3.300 1.00 84.88 97 THR A O 1
ATOM 789 N N . TRP A 1 98 ? -2.020 5.649 2.164 1.00 89.81 98 TRP A N 1
ATOM 790 C CA . TRP A 1 98 ? -1.502 4.446 2.838 1.00 89.81 98 TRP A CA 1
ATOM 791 C C . TRP A 1 98 ? -1.533 4.577 4.366 1.00 89.81 98 TRP A C 1
ATOM 793 O O . TRP A 1 98 ? -1.949 3.664 5.071 1.00 89.81 98 TRP A O 1
ATOM 803 N N . LYS A 1 99 ? -1.167 5.755 4.884 1.00 87.31 99 LYS A N 1
ATOM 804 C CA . LYS A 1 99 ? -1.224 6.043 6.318 1.00 87.31 99 LYS A CA 1
ATOM 805 C C . LYS A 1 99 ? -2.647 5.903 6.868 1.00 87.31 99 LYS A C 1
ATOM 807 O O . LYS A 1 99 ? -2.818 5.288 7.915 1.00 87.31 99 LYS A O 1
ATOM 812 N N . ARG A 1 100 ? -3.652 6.458 6.177 1.00 87.94 100 ARG A N 1
ATOM 813 C CA . ARG A 1 100 ? -5.062 6.359 6.595 1.00 87.94 100 ARG A CA 1
ATOM 814 C C . ARG A 1 100 ? -5.590 4.936 6.502 1.00 87.94 100 ARG A C 1
ATOM 816 O O . ARG A 1 100 ? -6.333 4.521 7.382 1.00 87.94 100 ARG A O 1
ATOM 823 N N . PHE A 1 101 ? -5.150 4.175 5.503 1.00 92.69 101 PHE A N 1
ATOM 824 C CA . PHE A 1 101 ? -5.444 2.748 5.424 1.00 92.69 101 PHE A CA 1
ATOM 825 C C . PHE A 1 101 ? -4.909 1.996 6.653 1.00 92.69 101 PHE A C 1
ATOM 827 O O . PHE A 1 101 ? -5.676 1.325 7.338 1.00 92.69 101 PHE A O 1
ATOM 834 N N . ILE A 1 102 ? -3.627 2.173 6.992 1.00 94.06 102 ILE A N 1
ATOM 835 C CA . ILE A 1 102 ? -2.998 1.539 8.162 1.00 94.06 102 ILE A CA 1
ATOM 836 C C . ILE A 1 102 ? -3.660 1.971 9.478 1.00 94.06 102 ILE A C 1
ATOM 838 O O . ILE A 1 102 ? -3.939 1.130 10.327 1.00 94.06 102 ILE A O 1
ATOM 842 N N . GLU A 1 103 ? -3.963 3.257 9.645 1.00 91.88 103 GLU A N 1
ATOM 843 C CA . GLU A 1 103 ? -4.705 3.771 10.804 1.00 91.88 103 GLU A CA 1
ATOM 844 C C . GLU A 1 103 ? -6.103 3.150 10.910 1.00 91.88 103 GLU A C 1
ATOM 846 O O . GLU A 1 103 ? -6.513 2.724 11.987 1.00 91.88 103 GLU A O 1
ATOM 851 N N . GLY A 1 104 ? -6.800 3.009 9.779 1.00 93.69 104 GLY A N 1
ATOM 852 C CA . GLY A 1 104 ? -8.057 2.277 9.691 1.00 93.69 104 GLY A CA 1
ATOM 853 C C . GLY A 1 104 ? -7.920 0.838 10.186 1.00 93.69 104 GLY A C 1
ATOM 854 O O . GLY A 1 104 ? -8.751 0.382 10.966 1.00 93.69 104 GLY A O 1
ATOM 855 N N . LEU A 1 105 ? -6.855 0.130 9.804 1.00 96.31 105 LEU A N 1
ATOM 856 C CA . LEU A 1 105 ? -6.594 -1.226 10.294 1.00 96.31 105 LEU A CA 1
ATOM 857 C C . LEU A 1 105 ? -6.295 -1.267 11.804 1.00 96.31 105 LEU A C 1
ATOM 859 O O . LEU A 1 105 ? -6.697 -2.223 12.465 1.00 96.31 105 LEU A O 1
ATOM 863 N N . VAL A 1 106 ? -5.648 -0.239 12.370 1.00 94.88 106 VAL A N 1
ATOM 864 C CA . VAL A 1 106 ? -5.472 -0.111 13.832 1.00 94.88 106 VAL A CA 1
ATOM 865 C C . VAL A 1 106 ? -6.820 0.062 14.534 1.00 94.88 106 VAL A C 1
ATOM 867 O O . VAL A 1 106 ? -7.046 -0.581 15.556 1.00 94.88 106 VAL A O 1
ATOM 870 N N . ILE A 1 107 ? -7.713 0.896 13.989 1.00 94.19 107 ILE A N 1
ATOM 871 C CA . ILE A 1 107 ? -9.076 1.104 14.516 1.00 94.19 107 ILE A CA 1
ATOM 872 C C . ILE A 1 107 ? -9.872 -0.206 14.489 1.00 94.19 107 ILE A C 1
ATOM 874 O O . ILE A 1 107 ? -10.607 -0.497 15.424 1.00 94.19 107 ILE A O 1
ATOM 878 N N . LEU A 1 108 ? -9.688 -1.018 13.445 1.00 95.12 108 LEU A N 1
ATOM 879 C CA . LEU A 1 108 ? -10.287 -2.349 13.324 1.00 95.12 108 LEU A CA 1
ATOM 880 C C . LEU A 1 108 ? -9.554 -3.432 14.134 1.00 95.12 108 LEU A C 1
ATOM 882 O O . LEU A 1 108 ? -9.846 -4.608 13.959 1.00 95.12 108 LEU A O 1
ATOM 886 N N . GLU A 1 109 ? -8.595 -3.063 14.987 1.00 95.19 109 GLU A N 1
ATOM 887 C CA . GLU A 1 109 ? -7.841 -3.972 15.860 1.00 95.19 109 GLU A CA 1
ATOM 888 C C . GLU A 1 109 ? -7.096 -5.103 15.116 1.00 95.19 109 GLU A C 1
ATOM 890 O O . GLU A 1 109 ? -6.929 -6.224 15.618 1.00 95.19 109 GLU A O 1
ATOM 895 N N . MET A 1 110 ? -6.613 -4.805 13.907 1.00 97.50 110 MET A N 1
ATOM 896 C CA . MET A 1 110 ? -5.774 -5.714 13.127 1.00 97.50 110 MET A CA 1
ATOM 897 C C . MET A 1 110 ? -4.340 -5.731 13.659 1.00 97.50 110 MET A C 1
ATOM 899 O O . MET A 1 110 ? -3.754 -4.693 13.968 1.00 97.50 110 MET A O 1
ATOM 903 N N . GLN A 1 111 ? -3.756 -6.924 13.746 1.00 96.94 111 GLN A N 1
ATOM 904 C CA . GLN A 1 111 ? -2.394 -7.154 14.226 1.00 96.94 111 GLN A CA 1
ATOM 905 C C . GLN A 1 111 ? -1.387 -7.188 13.081 1.00 96.94 111 GLN A C 1
ATOM 907 O O . GLN A 1 111 ? -0.375 -6.486 13.119 1.00 96.94 111 GLN A O 1
ATOM 912 N N . THR A 1 112 ? -1.667 -7.989 12.055 1.00 98.06 112 THR A N 1
ATOM 913 C CA . THR A 1 112 ? -0.780 -8.171 10.904 1.00 98.06 112 THR A CA 1
ATOM 914 C C . THR A 1 112 ? -1.498 -7.826 9.617 1.00 98.06 112 THR A C 1
ATOM 916 O O . THR A 1 112 ? -2.696 -8.078 9.478 1.00 98.06 112 THR A O 1
ATOM 919 N N . LEU A 1 113 ? -0.737 -7.291 8.671 1.00 98.38 113 LEU A N 1
ATOM 920 C CA . LEU A 1 113 ? -1.146 -7.072 7.297 1.00 98.38 113 LEU A CA 1
ATOM 921 C C . LEU A 1 113 ? -0.146 -7.774 6.383 1.00 98.38 113 LEU A C 1
ATOM 923 O O . LEU A 1 113 ? 1.046 -7.486 6.453 1.00 98.38 113 LEU A O 1
ATOM 927 N N . THR A 1 114 ? -0.642 -8.638 5.509 1.00 98.50 114 THR A N 1
ATOM 928 C CA . THR A 1 114 ? 0.077 -9.178 4.359 1.00 98.50 114 THR A CA 1
ATOM 929 C C . THR A 1 114 ? -0.527 -8.582 3.097 1.00 98.50 114 THR A C 1
ATOM 931 O O . THR A 1 114 ? -1.742 -8.616 2.907 1.00 98.50 114 THR A O 1
ATOM 934 N N . VAL A 1 115 ? 0.326 -8.017 2.249 1.00 98.44 115 VAL A N 1
ATOM 935 C CA . VAL A 1 115 ? -0.057 -7.487 0.942 1.00 98.44 115 VAL A CA 1
ATOM 936 C C . VAL A 1 115 ? 0.534 -8.389 -0.122 1.00 98.44 115 VAL A C 1
ATOM 938 O O . VAL A 1 115 ? 1.745 -8.612 -0.138 1.00 98.44 115 VAL A O 1
ATOM 941 N N . THR A 1 116 ? -0.317 -8.854 -1.023 1.00 98.50 116 THR A N 1
ATOM 942 C CA . THR A 1 116 ? 0.065 -9.656 -2.182 1.00 98.50 116 THR A CA 1
ATOM 943 C C . THR A 1 116 ? -0.236 -8.875 -3.450 1.00 98.50 116 THR A C 1
ATOM 945 O O . THR A 1 116 ? -1.252 -8.186 -3.521 1.00 98.50 116 THR A O 1
ATOM 948 N N . LEU A 1 117 ? 0.644 -8.975 -4.443 1.00 98.12 117 LEU A N 1
ATOM 949 C CA . LEU A 1 117 ? 0.463 -8.402 -5.770 1.00 98.12 1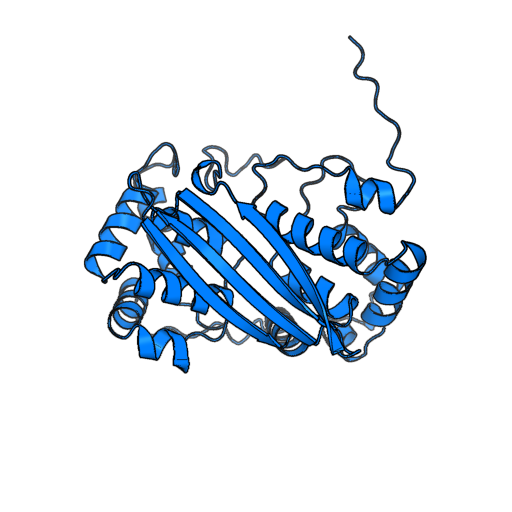17 LEU A CA 1
ATOM 950 C C . LEU A 1 117 ? 0.676 -9.485 -6.821 1.00 98.12 11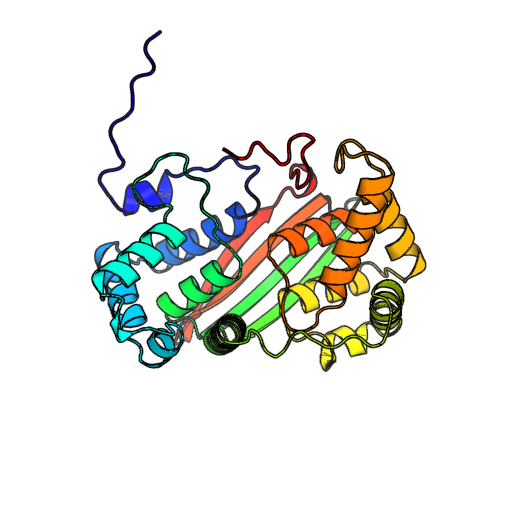7 LEU A C 1
ATOM 952 O O . LEU A 1 117 ? 1.737 -10.112 -6.852 1.00 98.12 117 LEU A O 1
ATOM 956 N N . LEU A 1 118 ? -0.286 -9.632 -7.725 1.00 98.00 118 LEU A N 1
ATOM 957 C CA . LEU A 1 118 ? -0.104 -10.324 -8.994 1.00 98.00 118 LEU A CA 1
ATOM 958 C C . LEU A 1 118 ? -0.103 -9.275 -10.104 1.00 98.00 118 LEU A C 1
ATOM 960 O O . LEU A 1 118 ? -1.151 -8.814 -10.551 1.00 98.00 118 LEU A O 1
ATOM 964 N N . THR A 1 119 ? 1.087 -8.854 -10.520 1.00 97.25 119 THR A N 1
ATOM 965 C CA . THR A 1 119 ? 1.267 -7.815 -11.537 1.00 97.25 119 THR A CA 1
ATOM 966 C C . THR A 1 119 ? 1.267 -8.418 -12.930 1.00 97.25 119 THR A C 1
ATOM 968 O O . THR A 1 119 ? 1.743 -9.534 -13.142 1.00 97.25 119 THR A O 1
ATOM 971 N N . LYS A 1 120 ? 0.751 -7.657 -13.893 1.00 95.44 120 LYS A N 1
ATOM 972 C CA . LYS A 1 120 ? 0.754 -7.981 -15.317 1.00 95.44 120 LYS A CA 1
ATOM 973 C C . LYS A 1 120 ? 1.419 -6.857 -16.089 1.00 95.44 120 LYS A C 1
ATOM 975 O O . LYS A 1 120 ? 1.059 -5.681 -15.963 1.00 95.44 120 LYS A O 1
ATOM 980 N N . ARG A 1 121 ? 2.428 -7.218 -16.872 1.00 90.25 121 ARG A N 1
ATOM 981 C CA . ARG A 1 121 ? 3.334 -6.272 -17.513 1.00 90.25 121 ARG A CA 1
ATOM 982 C C . ARG A 1 121 ? 3.311 -6.376 -19.032 1.00 90.25 121 ARG A C 1
ATOM 984 O O . ARG A 1 121 ? 3.358 -7.472 -19.592 1.00 90.25 121 ARG A O 1
ATOM 991 N N . GLY A 1 122 ? 3.401 -5.204 -19.667 1.00 84.06 122 GLY A N 1
ATOM 992 C CA . GLY A 1 122 ? 3.583 -5.059 -21.108 1.00 84.06 122 GLY A CA 1
ATOM 993 C C . GLY A 1 122 ? 2.435 -5.658 -21.922 1.00 84.06 122 GLY A C 1
ATOM 994 O O . GLY A 1 122 ? 1.380 -5.994 -21.393 1.00 84.06 122 GLY A O 1
ATOM 995 N N . SER A 1 123 ? 2.643 -5.788 -23.230 1.00 74.12 123 SER A N 1
ATOM 996 C CA . SER A 1 123 ? 1.628 -6.336 -24.144 1.00 74.12 123 SER A CA 1
ATOM 997 C C . SER A 1 123 ? 1.554 -7.867 -24.138 1.00 74.12 123 SER A C 1
ATOM 999 O O . SER A 1 123 ? 0.597 -8.425 -24.657 1.00 74.12 123 SER A O 1
ATOM 1001 N N . PHE A 1 124 ? 2.559 -8.541 -23.570 1.00 72.62 124 PHE A N 1
ATOM 1002 C CA . PHE A 1 124 ? 2.668 -10.006 -23.531 1.00 72.62 124 PHE A CA 1
ATOM 1003 C C . PHE A 1 124 ? 2.201 -10.612 -22.198 1.00 72.62 124 PHE A C 1
ATOM 1005 O O . PHE A 1 124 ? 2.555 -11.745 -21.888 1.00 72.62 124 PHE A O 1
ATOM 1012 N N . ASP A 1 125 ? 1.463 -9.841 -21.392 1.00 78.75 125 ASP A N 1
ATOM 1013 C CA . ASP A 1 125 ? 0.868 -10.259 -20.114 1.00 78.75 125 ASP A CA 1
ATOM 1014 C C . ASP A 1 125 ? 1.850 -10.994 -19.178 1.00 78.75 125 ASP A C 1
ATOM 1016 O O . ASP A 1 125 ? 1.517 -11.992 -18.540 1.00 78.75 125 ASP A O 1
ATOM 1020 N N . THR A 1 126 ? 3.106 -10.532 -19.110 1.00 91.12 126 THR A N 1
ATOM 1021 C CA . THR A 1 126 ? 4.108 -11.185 -18.258 1.00 91.12 126 THR A CA 1
ATOM 1022 C C . THR A 1 126 ? 3.732 -10.970 -16.798 1.00 91.12 126 THR A C 1
ATOM 1024 O O . THR A 1 126 ? 3.645 -9.826 -16.335 1.00 91.12 126 THR A O 1
ATOM 1027 N N . LYS A 1 127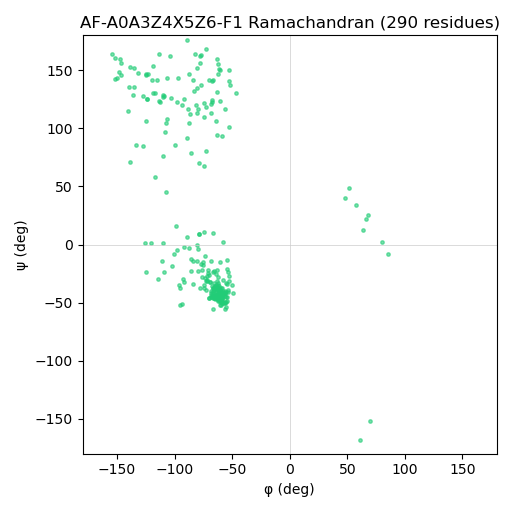 ? 3.528 -12.067 -16.064 1.00 95.38 127 LYS A N 1
ATOM 1028 C CA . LYS A 1 127 ? 3.036 -12.022 -14.685 1.00 95.38 127 LYS A CA 1
ATOM 1029 C C . LYS A 1 127 ? 4.159 -12.115 -13.669 1.00 95.38 127 LYS A C 1
ATOM 1031 O O . LYS A 1 127 ? 5.122 -12.852 -13.870 1.00 95.38 127 LYS A O 1
ATOM 1036 N N . CYS A 1 128 ? 4.020 -11.394 -12.567 1.00 95.88 128 CYS A N 1
ATOM 1037 C CA . CYS A 1 128 ? 4.900 -11.519 -11.416 1.00 95.88 128 CYS A CA 1
ATOM 1038 C C . CYS A 1 128 ? 4.063 -11.521 -10.137 1.00 95.88 128 CYS A C 1
ATOM 1040 O O . CYS A 1 128 ? 3.221 -10.652 -9.931 1.00 95.88 128 CYS A O 1
ATOM 1042 N N . PHE A 1 129 ? 4.295 -12.520 -9.290 1.00 97.88 129 PHE A N 1
ATOM 1043 C CA . PHE A 1 129 ? 3.667 -12.632 -7.982 1.00 97.88 129 PHE A CA 1
ATOM 1044 C C . PHE A 1 129 ? 4.665 -12.220 -6.903 1.00 97.88 129 PHE A C 1
ATOM 1046 O O . PHE A 1 129 ? 5.768 -12.768 -6.837 1.00 97.88 129 PHE A O 1
ATOM 1053 N N . VAL A 1 130 ? 4.284 -11.274 -6.048 1.00 98.25 130 VAL A N 1
ATOM 1054 C CA . VAL A 1 130 ? 5.088 -10.840 -4.900 1.00 98.25 130 VAL A CA 1
ATOM 1055 C C . VAL A 1 130 ? 4.202 -10.633 -3.683 1.00 98.25 130 VAL A C 1
ATOM 1057 O O . VAL A 1 130 ? 3.030 -10.293 -3.809 1.00 98.25 130 VAL A O 1
ATOM 1060 N N . PHE A 1 131 ? 4.766 -10.788 -2.491 1.00 98.44 131 PHE A N 1
ATOM 1061 C CA . PHE A 1 131 ? 4.062 -10.475 -1.253 1.00 98.44 131 PHE A CA 1
ATOM 1062 C C . PHE A 1 131 ? 5.024 -9.970 -0.184 1.00 98.44 131 PHE A C 1
ATOM 1064 O O . PHE A 1 131 ? 6.235 -10.215 -0.242 1.00 98.44 131 PHE A O 1
ATOM 1071 N N . ASP A 1 132 ? 4.487 -9.268 0.804 1.00 98.31 132 ASP A N 1
ATOM 1072 C CA . ASP A 1 132 ? 5.211 -8.826 1.988 1.00 98.31 132 ASP A CA 1
ATOM 1073 C C . ASP A 1 132 ? 4.245 -8.622 3.164 1.00 98.31 132 ASP A C 1
ATOM 1075 O O . ASP A 1 132 ? 3.033 -8.544 2.963 1.00 98.31 132 ASP A O 1
ATOM 1079 N N . SER A 1 133 ? 4.772 -8.542 4.384 1.00 97.44 133 SER A N 1
ATOM 1080 C CA . SER A 1 133 ? 3.984 -8.467 5.612 1.00 97.44 133 SER A CA 1
ATOM 1081 C C . SER A 1 133 ? 4.526 -7.409 6.570 1.00 97.44 133 SER A C 1
ATOM 1083 O O . SER A 1 133 ? 5.721 -7.114 6.603 1.00 97.44 133 SER A O 1
ATOM 1085 N N . THR A 1 134 ? 3.644 -6.842 7.387 1.00 95.81 134 THR A N 1
ATOM 1086 C CA . THR A 1 134 ? 4.004 -5.900 8.450 1.00 95.81 134 THR A CA 1
ATOM 1087 C C . THR A 1 134 ? 3.076 -6.039 9.657 1.00 95.81 134 THR A C 1
ATOM 1089 O O . THR A 1 134 ? 1.931 -6.486 9.536 1.00 95.81 134 THR A O 1
ATOM 1092 N N . PHE A 1 135 ? 3.560 -5.624 10.827 1.00 96.06 135 PHE A N 1
ATOM 1093 C CA . PHE A 1 135 ? 2.724 -5.430 12.008 1.00 96.06 135 PHE A CA 1
ATOM 1094 C C . PHE A 1 135 ? 2.040 -4.067 11.922 1.00 96.06 135 PHE A C 1
ATOM 1096 O O . PHE A 1 135 ? 2.698 -3.027 11.877 1.00 96.06 135 PHE A O 1
ATOM 1103 N N . VAL A 1 136 ? 0.708 -4.068 11.921 1.00 95.06 136 VAL A N 1
ATOM 1104 C CA . VAL A 1 136 ? -0.118 -2.883 11.638 1.00 95.06 136 VAL A CA 1
ATOM 1105 C C . VAL A 1 136 ? 0.164 -1.758 12.636 1.00 95.06 136 VAL A C 1
ATOM 1107 O O . VAL A 1 136 ? 0.426 -0.624 12.238 1.00 95.06 136 VAL A O 1
ATOM 1110 N N . ARG A 1 137 ? 0.174 -2.064 13.942 1.00 89.81 137 ARG A N 1
ATOM 1111 C CA . ARG A 1 137 ? 0.421 -1.057 14.990 1.00 89.81 137 ARG A CA 1
ATOM 1112 C C . ARG A 1 137 ? 1.848 -0.504 14.940 1.00 89.81 137 ARG A C 1
ATOM 1114 O O . ARG A 1 137 ? 2.040 0.688 15.165 1.00 89.81 137 ARG A O 1
ATOM 1121 N N . GLU A 1 138 ? 2.846 -1.328 14.630 1.00 88.25 138 GLU A N 1
ATOM 1122 C CA . GLU A 1 138 ? 4.231 -0.858 14.514 1.00 88.25 138 GLU A CA 1
ATOM 1123 C C . GLU A 1 138 ? 4.423 0.058 13.303 1.00 88.25 138 GLU A C 1
ATOM 1125 O O . GLU A 1 138 ? 5.067 1.103 13.421 1.00 88.25 138 GLU A O 1
ATOM 1130 N N . ASP A 1 139 ? 3.843 -0.311 12.157 1.00 86.75 139 ASP A N 1
ATOM 1131 C CA . ASP A 1 139 ? 3.857 0.506 10.941 1.00 86.75 139 ASP A CA 1
ATOM 1132 C C . ASP A 1 139 ? 3.152 1.847 11.172 1.00 86.75 139 ASP A C 1
ATOM 1134 O O . ASP A 1 139 ? 3.684 2.911 10.844 1.00 86.75 139 ASP A O 1
ATOM 1138 N N . PHE A 1 140 ? 2.003 1.814 11.853 1.00 86.69 140 PHE A N 1
ATOM 1139 C CA . PHE A 1 140 ? 1.300 3.016 12.277 1.00 86.69 140 PHE A CA 1
ATOM 1140 C C . PHE A 1 140 ? 2.200 3.910 13.135 1.00 86.69 140 PHE A C 1
ATOM 1142 O O . PHE A 1 140 ? 2.449 5.052 12.759 1.00 86.69 140 PHE A O 1
ATOM 1149 N N . ILE A 1 141 ? 2.772 3.398 14.232 1.00 79.62 141 ILE A N 1
ATOM 1150 C CA . ILE A 1 141 ? 3.619 4.185 15.149 1.00 79.62 141 ILE A CA 1
ATOM 1151 C C . ILE A 1 141 ? 4.841 4.786 14.437 1.00 79.62 141 ILE A C 1
ATOM 1153 O O . ILE A 1 141 ? 5.222 5.923 14.734 1.00 79.62 141 ILE A O 1
ATOM 1157 N N . LYS A 1 142 ? 5.456 4.071 13.486 1.00 75.12 142 LYS A N 1
ATOM 1158 C CA . LYS A 1 142 ? 6.540 4.620 12.650 1.00 75.12 142 LYS A CA 1
ATOM 1159 C C . LYS A 1 142 ? 6.052 5.833 11.852 1.00 75.12 142 LYS A C 1
ATOM 1161 O O . LYS A 1 142 ? 6.668 6.899 11.927 1.00 75.12 142 LYS A O 1
ATOM 1166 N N . ASN A 1 143 ? 4.901 5.709 11.191 1.00 68.88 143 ASN A N 1
ATOM 1167 C CA . ASN A 1 143 ? 4.262 6.802 10.455 1.00 68.88 143 ASN A CA 1
ATOM 1168 C C . ASN A 1 143 ? 3.846 7.978 11.364 1.00 68.88 143 ASN A C 1
ATOM 1170 O O . ASN A 1 143 ? 3.914 9.134 10.944 1.00 68.88 143 ASN A O 1
ATOM 1174 N N . LEU A 1 144 ? 3.480 7.716 12.624 1.00 65.38 144 LEU A N 1
ATOM 1175 C CA . LEU A 1 144 ? 3.163 8.751 13.616 1.00 65.38 144 LEU A CA 1
ATOM 1176 C C . LEU A 1 144 ? 4.386 9.549 14.066 1.00 65.38 144 LEU A C 1
ATOM 1178 O O . LEU A 1 144 ? 4.361 10.778 14.135 1.00 65.38 144 LEU A O 1
ATOM 1182 N N . ARG A 1 145 ? 5.487 8.856 14.371 1.00 57.47 145 ARG A N 1
ATOM 1183 C CA . ARG A 1 145 ? 6.734 9.488 14.828 1.00 57.47 145 ARG A CA 1
ATOM 1184 C C . ARG A 1 145 ? 7.351 10.392 13.758 1.00 57.47 145 ARG A C 1
ATOM 1186 O O . ARG A 1 145 ? 8.058 11.339 14.112 1.00 57.47 145 ARG A O 1
ATOM 1193 N N . ASN A 1 146 ? 7.065 10.132 12.483 1.00 52.53 146 ASN A N 1
ATOM 1194 C CA . ASN A 1 146 ? 7.536 10.941 11.362 1.00 52.53 146 ASN A CA 1
ATOM 1195 C C . ASN A 1 146 ? 6.838 12.311 11.259 1.00 52.53 146 ASN A C 1
ATOM 1197 O O . ASN A 1 146 ? 7.513 13.281 10.921 1.00 52.53 146 ASN A O 1
ATOM 1201 N N . GLU A 1 147 ? 5.566 12.460 11.658 1.00 48.09 147 GLU A N 1
ATOM 1202 C CA . GLU A 1 147 ? 4.903 13.784 11.724 1.00 48.09 147 GLU A CA 1
ATOM 1203 C C . GLU A 1 147 ? 5.515 14.693 12.798 1.00 48.09 147 GLU A C 1
ATOM 1205 O O . GLU A 1 147 ? 5.718 15.888 12.581 1.00 48.09 147 GLU A O 1
ATOM 1210 N N . ASN A 1 148 ? 5.898 14.115 13.938 1.00 45.97 148 ASN A N 1
ATOM 1211 C CA . ASN A 1 148 ? 6.551 14.847 15.024 1.00 45.97 148 ASN A CA 1
ATOM 1212 C C . ASN A 1 148 ? 8.031 15.166 14.732 1.00 45.97 148 ASN A C 1
ATOM 1214 O O . ASN A 1 148 ? 8.638 16.019 15.388 1.00 45.97 148 ASN A O 1
ATOM 1218 N N . ARG A 1 149 ? 8.642 14.518 13.730 1.00 45.94 149 ARG A N 1
ATOM 1219 C CA . ARG A 1 149 ? 10.036 14.740 13.334 1.00 45.94 149 ARG A CA 1
ATOM 1220 C C . ARG A 1 149 ? 10.134 15.660 12.116 1.00 45.94 149 ARG A C 1
ATOM 1222 O O . ARG A 1 149 ? 10.521 15.241 11.034 1.00 45.94 149 ARG A O 1
ATOM 1229 N N . LYS A 1 150 ? 10.132 16.970 12.377 1.00 46.06 150 LYS A N 1
ATOM 1230 C CA . LYS A 1 150 ? 10.940 17.924 11.579 1.00 46.06 150 LYS A CA 1
ATOM 1231 C C . LYS A 1 150 ? 12.462 17.604 11.591 1.00 46.06 150 LYS A C 1
ATOM 1233 O O . LYS A 1 150 ? 13.235 18.368 11.029 1.00 46.06 150 LYS A O 1
ATOM 1238 N N . LYS A 1 151 ? 12.931 16.519 12.242 1.00 42.47 151 LYS A N 1
ATOM 1239 C CA . LYS A 1 151 ? 14.343 16.320 12.641 1.00 42.47 151 LYS A CA 1
ATOM 1240 C C . LYS A 1 151 ? 15.051 15.026 12.196 1.00 42.47 151 LYS A C 1
ATOM 1242 O O . LYS A 1 151 ? 16.222 14.877 12.526 1.00 42.47 151 LYS A O 1
ATOM 1247 N N . ARG A 1 152 ? 14.436 14.106 11.445 1.00 50.75 152 ARG A N 1
ATOM 1248 C CA . ARG A 1 152 ? 15.188 13.003 10.799 1.00 50.75 152 ARG A CA 1
ATOM 1249 C C . ARG A 1 152 ? 14.687 12.765 9.379 1.00 50.75 152 ARG A C 1
ATOM 1251 O O . ARG A 1 152 ? 14.021 11.775 9.119 1.00 50.75 152 ARG A O 1
ATOM 1258 N N . LYS A 1 153 ? 14.985 13.692 8.468 1.00 64.06 153 LYS A N 1
ATOM 1259 C CA . LYS A 1 153 ? 15.036 13.315 7.051 1.00 64.06 153 LYS A CA 1
ATOM 1260 C C . LYS A 1 153 ? 16.168 12.294 6.920 1.00 64.06 153 LYS A C 1
ATOM 1262 O O . LYS A 1 153 ? 17.237 12.535 7.488 1.00 64.06 153 LYS A O 1
ATOM 1267 N N . GLU A 1 154 ? 15.915 11.168 6.257 1.00 77.19 154 GLU A N 1
ATOM 1268 C CA . GLU A 1 154 ? 16.983 10.253 5.840 1.00 77.19 154 GLU A CA 1
ATOM 1269 C C . GLU A 1 154 ? 18.100 11.089 5.194 1.00 77.19 154 GLU A C 1
ATOM 1271 O O . GLU A 1 154 ? 17.826 12.006 4.410 1.00 77.19 154 GLU A O 1
ATOM 1276 N N . ARG A 1 155 ? 19.343 10.866 5.630 1.00 80.25 155 ARG A N 1
ATOM 1277 C CA . ARG A 1 155 ? 20.504 11.565 5.081 1.00 80.25 155 ARG A CA 1
ATOM 1278 C C . ARG A 1 155 ? 21.040 10.712 3.948 1.00 80.25 155 ARG A C 1
ATOM 1280 O O . ARG A 1 155 ? 21.323 9.541 4.162 1.00 80.25 155 ARG A O 1
ATOM 1287 N N . PHE A 1 156 ? 21.159 11.319 2.779 1.00 86.31 156 PHE A N 1
ATOM 1288 C CA . PHE A 1 156 ? 21.691 10.673 1.591 1.00 86.31 156 PHE A CA 1
ATOM 1289 C C . PHE A 1 156 ? 23.002 11.352 1.233 1.00 86.31 156 PHE A C 1
ATOM 1291 O O . PHE A 1 156 ? 23.032 12.574 1.073 1.00 86.31 156 PHE A O 1
ATOM 1298 N N . GLU A 1 157 ? 24.064 10.564 1.145 1.00 87.50 157 GLU A N 1
ATOM 1299 C CA . GLU A 1 157 ? 25.404 11.047 0.801 1.00 87.50 157 GLU A CA 1
ATOM 1300 C C . GLU A 1 157 ? 25.605 11.108 -0.716 1.00 87.50 157 GLU A C 1
ATOM 1302 O O . GLU A 1 157 ? 26.399 11.911 -1.207 1.00 87.50 157 GLU A O 1
ATOM 1307 N N . HIS A 1 158 ? 24.829 10.324 -1.468 1.00 92.25 158 HIS A N 1
ATOM 1308 C CA . HIS A 1 158 ? 24.947 10.218 -2.914 1.00 92.25 158 HIS A CA 1
ATOM 1309 C C . HIS A 1 158 ? 23.712 10.768 -3.657 1.00 92.25 158 HIS A C 1
ATOM 1311 O O . HIS A 1 158 ? 22.641 11.005 -3.074 1.00 92.25 158 HIS A O 1
ATOM 1317 N N . PRO A 1 159 ? 23.841 11.026 -4.974 1.00 91.75 159 PRO A N 1
ATOM 1318 C CA . PRO A 1 159 ? 22.699 11.335 -5.826 1.00 91.75 159 PRO A CA 1
ATOM 1319 C C . PRO A 1 159 ? 21.710 10.166 -5.880 1.00 91.75 159 PRO A C 1
ATOM 1321 O O . PRO A 1 159 ? 22.113 9.012 -5.939 1.00 91.75 159 PRO A O 1
ATOM 1324 N N . ALA A 1 160 ? 20.412 10.452 -6.000 1.00 91.25 160 ALA A N 1
ATOM 1325 C CA . ALA A 1 160 ? 19.381 9.409 -5.981 1.00 91.25 160 ALA A CA 1
ATOM 1326 C C . ALA A 1 160 ? 19.545 8.326 -7.065 1.00 91.25 160 ALA A C 1
ATOM 1328 O O . ALA A 1 160 ? 19.172 7.181 -6.844 1.00 91.25 160 ALA A O 1
ATOM 1329 N N . SER A 1 161 ? 20.106 8.666 -8.231 1.00 91.06 161 SER A N 1
ATOM 1330 C CA . SER A 1 161 ? 20.422 7.671 -9.268 1.00 91.06 161 SER A CA 1
ATOM 1331 C C . SER A 1 161 ? 21.460 6.652 -8.808 1.00 91.06 161 SER A C 1
ATOM 1333 O O . SER A 1 161 ? 21.355 5.493 -9.184 1.00 91.06 161 SER A O 1
ATOM 1335 N N . TYR A 1 162 ? 22.453 7.089 -8.029 1.00 93.75 162 TYR A N 1
ATOM 1336 C CA . TYR A 1 162 ? 23.493 6.214 -7.500 1.00 93.75 162 TYR A CA 1
ATOM 1337 C C . TYR A 1 162 ? 22.877 5.224 -6.508 1.00 93.75 162 TYR A C 1
ATOM 1339 O O . TYR A 1 162 ? 22.932 4.024 -6.758 1.00 93.75 162 TYR A O 1
ATOM 1347 N N . ASP A 1 163 ? 22.179 5.736 -5.485 1.00 94.56 163 ASP A N 1
ATOM 1348 C CA . ASP A 1 163 ? 21.535 4.913 -4.449 1.00 94.56 163 ASP A CA 1
ATOM 1349 C C . ASP A 1 163 ? 20.598 3.866 -5.072 1.00 94.56 163 ASP A C 1
ATOM 1351 O O . ASP A 1 163 ? 20.671 2.677 -4.777 1.00 94.56 163 ASP A O 1
ATOM 1355 N N . VAL A 1 164 ? 19.726 4.295 -5.994 1.00 95.50 164 VAL A N 1
ATOM 1356 C CA . VAL A 1 164 ? 18.755 3.396 -6.633 1.00 95.50 164 VAL A CA 1
ATOM 1357 C C . VAL A 1 164 ? 19.444 2.337 -7.495 1.00 95.50 164 VAL A C 1
ATOM 1359 O O . VAL A 1 164 ? 19.002 1.191 -7.491 1.00 95.50 164 VAL A O 1
ATOM 1362 N N . ASN A 1 165 ? 20.514 2.682 -8.216 1.00 95.12 165 ASN A N 1
ATOM 1363 C CA . ASN A 1 165 ? 21.256 1.704 -9.011 1.00 95.12 165 ASN A CA 1
ATOM 1364 C C . ASN A 1 165 ? 21.966 0.678 -8.123 1.00 95.12 165 ASN A C 1
ATOM 1366 O O . ASN A 1 165 ? 21.931 -0.508 -8.440 1.00 95.12 165 ASN A O 1
ATOM 1370 N N . GLU A 1 166 ? 22.550 1.107 -7.004 1.00 96.00 166 GLU A N 1
ATOM 1371 C CA . GLU A 1 166 ? 23.157 0.205 -6.022 1.00 96.00 166 GLU A CA 1
ATOM 1372 C C . GLU A 1 166 ? 22.112 -0.739 -5.413 1.00 96.00 166 GLU A C 1
ATOM 1374 O O . GLU A 1 166 ? 22.337 -1.946 -5.317 1.00 96.00 166 GLU A O 1
ATOM 1379 N N . TYR A 1 167 ? 20.928 -0.212 -5.091 1.00 97.12 167 TYR A N 1
ATOM 1380 C CA . TYR A 1 167 ? 19.814 -1.010 -4.590 1.00 97.12 167 TYR A CA 1
ATOM 1381 C C . TYR A 1 167 ? 19.328 -2.059 -5.598 1.00 97.12 167 TYR A C 1
ATOM 1383 O O . TYR A 1 167 ? 18.956 -3.170 -5.230 1.00 97.12 167 TYR A O 1
ATOM 1391 N N . VAL A 1 168 ? 19.320 -1.730 -6.890 1.00 97.19 168 VAL A N 1
ATOM 1392 C CA . VAL A 1 168 ? 18.950 -2.686 -7.944 1.00 97.19 168 VAL A CA 1
ATOM 1393 C C . VAL A 1 168 ? 20.060 -3.708 -8.187 1.00 97.19 168 VAL A C 1
ATOM 1395 O O . VAL A 1 168 ? 19.763 -4.879 -8.408 1.00 97.19 168 VAL A O 1
ATOM 1398 N N . ALA A 1 169 ? 21.327 -3.294 -8.127 1.00 96.81 169 ALA A N 1
ATOM 1399 C CA . ALA A 1 169 ? 22.466 -4.195 -8.277 1.00 96.81 169 ALA A CA 1
ATOM 1400 C C . ALA A 1 169 ? 22.520 -5.241 -7.150 1.00 96.81 169 ALA A C 1
ATOM 1402 O O . ALA A 1 169 ? 22.814 -6.406 -7.408 1.00 96.81 169 ALA A O 1
ATOM 1403 N N . ASN A 1 170 ? 22.159 -4.845 -5.926 1.00 97.12 170 ASN A N 1
ATOM 1404 C CA . ASN A 1 170 ? 22.152 -5.695 -4.733 1.00 97.12 170 ASN A CA 1
ATOM 1405 C C . ASN A 1 170 ? 20.726 -6.061 -4.291 1.00 97.12 170 ASN A C 1
ATOM 1407 O O . ASN A 1 170 ? 20.394 -6.001 -3.106 1.00 97.12 170 ASN A O 1
ATOM 1411 N N . ILE A 1 171 ? 19.874 -6.441 -5.249 1.00 97.75 171 ILE A N 1
ATOM 1412 C CA . ILE A 1 171 ? 18.417 -6.506 -5.068 1.00 97.75 171 ILE A CA 1
ATOM 1413 C C . ILE A 1 171 ? 17.951 -7.346 -3.871 1.00 97.75 171 ILE A C 1
ATOM 1415 O O . ILE A 1 171 ? 17.045 -6.927 -3.150 1.00 97.75 171 ILE A O 1
ATOM 1419 N N . ASP A 1 172 ? 18.568 -8.504 -3.621 1.00 97.31 172 ASP A N 1
ATOM 1420 C CA . ASP A 1 172 ? 18.189 -9.369 -2.499 1.00 97.31 172 ASP A CA 1
ATOM 1421 C C . ASP A 1 172 ? 18.545 -8.724 -1.154 1.00 97.31 172 ASP A C 1
ATOM 1423 O O . ASP A 1 172 ? 17.690 -8.620 -0.274 1.00 97.31 172 ASP A O 1
ATOM 1427 N N . HIS A 1 173 ? 19.752 -8.159 -1.037 1.00 97.94 173 HIS A N 1
ATOM 1428 C CA . HIS A 1 173 ? 20.156 -7.397 0.146 1.00 97.94 173 HIS A CA 1
ATOM 1429 C C . HIS A 1 173 ? 19.243 -6.184 0.373 1.00 97.94 173 HIS A C 1
ATOM 1431 O O . HIS A 1 173 ? 18.836 -5.900 1.501 1.00 97.94 173 HIS A O 1
ATOM 1437 N N . THR A 1 174 ? 18.865 -5.481 -0.695 1.00 97.69 174 THR A N 1
ATOM 1438 C CA . THR A 1 174 ? 17.961 -4.334 -0.605 1.00 97.69 174 THR A CA 1
ATOM 1439 C C . THR A 1 174 ? 16.594 -4.717 -0.055 1.00 97.69 174 THR A C 1
ATOM 1441 O O . THR A 1 174 ? 16.067 -4.022 0.818 1.00 97.69 174 THR A O 1
ATOM 1444 N N . ILE A 1 175 ? 16.016 -5.815 -0.543 1.00 97.44 175 ILE A N 1
ATOM 1445 C CA . ILE A 1 175 ? 14.706 -6.295 -0.094 1.00 97.44 175 ILE A CA 1
ATOM 1446 C C . ILE A 1 175 ? 14.754 -6.724 1.376 1.00 97.44 175 ILE A C 1
ATOM 1448 O O . ILE A 1 175 ? 13.835 -6.398 2.129 1.00 97.44 175 ILE A O 1
ATOM 1452 N N . GLU A 1 176 ? 15.797 -7.453 1.775 1.00 95.62 176 GLU A N 1
ATOM 1453 C CA . GLU A 1 176 ? 15.880 -8.095 3.092 1.00 95.62 176 GLU A CA 1
ATOM 1454 C C . GLU A 1 176 ? 16.382 -7.160 4.198 1.00 95.62 176 GLU A C 1
ATOM 1456 O O . GLU A 1 176 ? 15.935 -7.264 5.343 1.00 95.62 176 GLU A O 1
ATOM 1461 N N . HIS A 1 177 ? 17.285 -6.231 3.873 1.00 96.06 177 HIS A N 1
ATOM 1462 C CA . HIS A 1 177 ? 18.041 -5.481 4.881 1.00 96.06 177 HIS A CA 1
ATOM 1463 C C . HIS A 1 177 ? 17.939 -3.959 4.763 1.00 96.06 177 HIS A C 1
ATOM 1465 O O . HIS A 1 177 ? 18.109 -3.267 5.769 1.00 96.06 177 HIS A O 1
ATOM 1471 N N . VAL A 1 178 ? 17.632 -3.421 3.580 1.00 95.00 178 VAL A N 1
ATOM 1472 C CA . VAL A 1 178 ? 17.587 -1.963 3.366 1.00 95.00 178 VAL A CA 1
ATOM 1473 C C . VAL A 1 178 ? 16.164 -1.424 3.511 1.00 95.00 178 VAL A C 1
ATOM 1475 O O . VAL A 1 178 ? 15.917 -0.487 4.273 1.00 95.00 178 VAL A O 1
ATOM 1478 N N . MET A 1 179 ? 15.203 -2.015 2.799 1.00 95.25 179 MET A N 1
ATOM 1479 C CA . MET A 1 179 ? 13.848 -1.473 2.685 1.00 95.25 179 MET A CA 1
ATOM 1480 C C . MET A 1 179 ? 12.980 -1.814 3.902 1.00 95.25 179 MET A C 1
ATOM 1482 O O . MET A 1 179 ? 12.577 -2.956 4.133 1.00 95.25 179 MET A O 1
ATOM 1486 N N . LYS A 1 180 ? 12.610 -0.791 4.678 1.00 92.12 180 LYS A N 1
ATOM 1487 C CA . LYS A 1 180 ? 11.794 -0.951 5.893 1.00 92.12 180 LYS A CA 1
ATOM 1488 C C . LYS A 1 180 ? 10.301 -0.796 5.632 1.00 92.12 180 LYS A C 1
ATOM 1490 O O . LYS A 1 180 ? 9.505 -1.421 6.335 1.00 92.12 180 LYS A O 1
ATOM 1495 N N . HIS A 1 181 ? 9.913 0.008 4.644 1.00 92.19 181 HIS A N 1
ATOM 1496 C CA . HIS A 1 181 ? 8.510 0.182 4.275 1.00 92.19 181 HIS A CA 1
ATOM 1497 C C . HIS A 1 181 ? 8.016 -0.973 3.397 1.00 92.19 181 HIS A C 1
ATOM 1499 O O . HIS A 1 181 ? 8.651 -1.328 2.403 1.00 92.19 181 HIS A O 1
ATOM 1505 N N . ILE A 1 182 ? 6.834 -1.509 3.705 1.00 95.38 182 ILE A N 1
ATOM 1506 C CA . ILE A 1 182 ? 6.252 -2.652 2.984 1.00 95.38 182 ILE A CA 1
ATOM 1507 C C . ILE A 1 182 ? 6.057 -2.375 1.483 1.00 95.38 182 ILE A C 1
ATOM 1509 O O . ILE A 1 182 ? 6.460 -3.183 0.653 1.00 95.38 182 ILE A O 1
ATOM 1513 N N . LEU A 1 183 ? 5.530 -1.201 1.113 1.00 96.00 183 LEU A N 1
ATOM 1514 C CA . LEU A 1 183 ? 5.355 -0.828 -0.301 1.00 96.00 183 LEU A CA 1
ATOM 1515 C C . LEU A 1 183 ? 6.684 -0.738 -1.070 1.00 96.00 183 LEU A C 1
ATOM 1517 O O . LEU A 1 183 ? 6.721 -1.076 -2.249 1.00 96.00 183 LEU A O 1
ATOM 1521 N N . LEU A 1 184 ? 7.776 -0.321 -0.415 1.00 96.88 184 LEU A N 1
ATOM 1522 C CA . LEU A 1 184 ? 9.102 -0.301 -1.036 1.00 96.88 184 LEU A CA 1
ATOM 1523 C C . LEU A 1 184 ? 9.619 -1.726 -1.244 1.00 96.88 184 LEU A C 1
ATOM 1525 O O . LEU A 1 184 ? 10.038 -2.059 -2.349 1.00 96.88 184 LEU A O 1
ATOM 1529 N N . ARG A 1 185 ? 9.506 -2.601 -0.233 1.00 97.88 185 ARG A N 1
ATOM 1530 C CA . ARG A 1 185 ? 9.861 -4.022 -0.390 1.00 97.88 185 ARG A CA 1
ATOM 1531 C C . ARG A 1 185 ? 9.097 -4.678 -1.537 1.00 97.88 185 ARG A C 1
ATOM 1533 O O . ARG A 1 185 ? 9.701 -5.400 -2.323 1.00 97.88 185 ARG A O 1
ATOM 1540 N N . LEU A 1 186 ? 7.804 -4.385 -1.688 1.00 98.31 186 LEU A N 1
ATOM 1541 C CA . LEU A 1 186 ? 7.004 -4.870 -2.816 1.00 98.31 186 LEU A CA 1
ATOM 1542 C C . LEU A 1 186 ? 7.527 -4.356 -4.165 1.00 98.31 186 LEU A C 1
ATOM 1544 O O . LEU A 1 186 ? 7.686 -5.158 -5.079 1.00 98.31 186 LEU A O 1
ATOM 1548 N N . ILE A 1 187 ? 7.852 -3.062 -4.292 1.00 98.06 187 ILE A N 1
ATOM 1549 C CA . ILE A 1 187 ? 8.455 -2.500 -5.518 1.00 98.06 187 ILE A CA 1
ATOM 1550 C C . ILE A 1 187 ? 9.740 -3.246 -5.882 1.00 98.06 187 ILE A C 1
ATOM 1552 O O . ILE A 1 187 ? 9.886 -3.700 -7.016 1.00 98.06 187 ILE A O 1
ATOM 1556 N N . TYR A 1 188 ? 10.659 -3.411 -4.930 1.00 98.25 188 TYR A N 1
ATOM 1557 C CA . TYR A 1 188 ? 11.934 -4.078 -5.195 1.00 98.25 188 TYR A CA 1
ATOM 1558 C C . TYR A 1 188 ? 11.760 -5.582 -5.466 1.00 98.25 188 TYR A C 1
ATOM 1560 O O . TYR A 1 188 ? 12.435 -6.130 -6.336 1.00 98.25 188 TYR A O 1
ATOM 1568 N N . LYS A 1 189 ? 10.778 -6.245 -4.846 1.00 98.56 189 LYS A N 1
ATOM 1569 C CA . LYS A 1 189 ? 10.385 -7.615 -5.213 1.00 98.56 189 LYS A CA 1
ATOM 1570 C C . LYS A 1 189 ? 9.840 -7.701 -6.643 1.00 98.56 189 LYS A C 1
ATOM 1572 O O . LYS A 1 189 ? 10.157 -8.661 -7.338 1.00 98.56 189 LYS A O 1
ATOM 1577 N N . VAL A 1 190 ? 9.081 -6.705 -7.114 1.00 97.81 190 VAL A N 1
ATOM 1578 C CA . VAL A 1 190 ? 8.631 -6.627 -8.520 1.00 97.81 190 VAL A CA 1
ATOM 1579 C C . VAL A 1 190 ? 9.821 -6.417 -9.465 1.00 97.81 190 VAL A C 1
ATOM 1581 O O . VAL A 1 190 ? 9.911 -7.090 -10.493 1.00 97.81 190 VAL A O 1
ATOM 1584 N N . ILE A 1 191 ? 10.764 -5.537 -9.108 1.00 97.38 191 ILE A N 1
ATOM 1585 C CA . ILE A 1 191 ? 12.024 -5.320 -9.847 1.00 97.38 191 ILE A CA 1
ATOM 1586 C C . ILE A 1 191 ? 12.794 -6.638 -9.990 1.00 97.38 191 ILE A C 1
ATOM 1588 O O . ILE A 1 191 ? 13.147 -7.029 -11.106 1.00 97.38 191 ILE A O 1
ATOM 1592 N N . ARG A 1 192 ? 12.974 -7.370 -8.885 1.00 97.50 192 ARG A N 1
ATOM 1593 C CA . ARG A 1 192 ? 13.588 -8.702 -8.882 1.00 97.50 192 ARG A CA 1
ATOM 1594 C C . ARG A 1 192 ? 12.818 -9.689 -9.756 1.00 97.50 192 ARG A C 1
ATOM 1596 O O . ARG A 1 192 ? 13.413 -10.365 -10.591 1.00 97.50 192 ARG A O 1
ATOM 1603 N N . GLY A 1 193 ? 11.502 -9.777 -9.574 1.00 96.38 193 GLY A N 1
ATOM 1604 C CA . GLY A 1 193 ? 10.650 -10.752 -10.254 1.00 96.38 193 GLY A CA 1
ATOM 1605 C C . GLY A 1 193 ? 10.637 -10.592 -11.775 1.00 96.38 193 GLY A C 1
ATOM 1606 O O . GLY A 1 193 ? 10.650 -11.584 -12.498 1.00 96.38 193 GLY A O 1
ATOM 1607 N N . TYR A 1 194 ? 10.717 -9.355 -12.268 1.00 95.56 194 TYR A N 1
ATOM 1608 C CA . TYR A 1 194 ? 10.860 -9.061 -13.696 1.00 95.56 194 TYR A CA 1
ATOM 1609 C C . TYR A 1 194 ? 12.317 -8.981 -14.185 1.00 95.56 194 TYR A C 1
ATOM 1611 O O . TYR A 1 194 ? 12.539 -8.624 -15.344 1.00 95.56 194 TYR A O 1
ATOM 1619 N N . LYS A 1 195 ? 13.308 -9.307 -13.341 1.00 94.56 195 LYS A N 1
ATOM 1620 C CA . LYS A 1 195 ? 14.746 -9.281 -13.677 1.00 94.56 195 LYS A CA 1
ATOM 1621 C C . LYS A 1 195 ? 15.178 -7.938 -14.284 1.00 94.56 195 LYS A C 1
ATOM 1623 O O . LYS A 1 195 ? 15.786 -7.865 -15.362 1.00 94.56 195 LYS A O 1
ATOM 1628 N N . ILE A 1 196 ? 14.771 -6.870 -13.605 1.00 93.00 196 ILE A N 1
ATOM 1629 C CA . ILE A 1 196 ? 15.019 -5.484 -13.987 1.00 93.00 196 ILE A CA 1
ATOM 1630 C C . ILE A 1 196 ? 16.375 -5.074 -13.410 1.00 93.00 196 ILE A C 1
ATOM 1632 O O . ILE A 1 196 ? 16.519 -4.981 -12.197 1.00 93.00 196 ILE A O 1
ATOM 1636 N N . ASP A 1 197 ? 17.352 -4.843 -14.280 1.00 93.56 197 ASP A N 1
ATOM 1637 C CA . ASP A 1 197 ? 18.661 -4.282 -13.931 1.00 93.56 197 ASP A CA 1
ATOM 1638 C C . ASP A 1 197 ? 18.639 -2.740 -13.997 1.00 93.56 197 ASP A C 1
ATOM 1640 O O . ASP A 1 197 ? 17.627 -2.131 -14.365 1.00 93.56 197 ASP A O 1
ATOM 1644 N N . GLY A 1 198 ? 19.751 -2.100 -13.615 1.00 91.06 198 GLY A N 1
ATOM 1645 C CA . GLY A 1 198 ? 19.870 -0.637 -13.597 1.00 91.06 198 GLY A CA 1
ATOM 1646 C C . GLY A 1 198 ? 19.617 0.007 -14.965 1.00 91.06 198 GLY A C 1
ATOM 1647 O O . GLY A 1 198 ? 18.896 1.003 -15.053 1.00 91.06 198 GLY A O 1
ATOM 1648 N N . ASP A 1 199 ? 20.109 -0.604 -16.044 1.00 91.31 199 ASP A N 1
ATOM 1649 C CA . ASP A 1 199 ? 19.936 -0.093 -17.409 1.00 91.31 199 ASP A CA 1
ATOM 1650 C C . ASP A 1 199 ? 18.471 -0.161 -17.860 1.00 91.31 199 ASP A C 1
ATOM 1652 O O . ASP A 1 199 ? 17.922 0.805 -18.405 1.00 91.31 199 ASP A O 1
ATOM 1656 N N . LYS A 1 200 ? 17.792 -1.285 -17.596 1.00 91.75 200 LYS A N 1
ATOM 1657 C CA . LYS A 1 200 ? 16.352 -1.432 -17.852 1.00 91.75 200 LYS A CA 1
ATOM 1658 C C . LYS A 1 200 ? 15.538 -0.437 -17.034 1.00 91.75 200 LYS A C 1
ATOM 1660 O O . LYS A 1 200 ? 14.602 0.159 -17.576 1.00 91.75 200 LYS A O 1
ATOM 1665 N N . LEU A 1 201 ? 15.886 -0.240 -15.762 1.00 90.94 201 LEU A N 1
ATOM 1666 C CA . LEU A 1 201 ? 15.206 0.723 -14.901 1.00 90.94 201 LEU A CA 1
ATOM 1667 C C . LEU A 1 201 ? 15.362 2.152 -15.440 1.00 90.94 201 LEU A C 1
ATOM 1669 O O . LEU A 1 201 ? 14.364 2.864 -15.578 1.00 90.94 201 LEU A O 1
ATOM 1673 N N . GLU A 1 202 ? 16.575 2.570 -15.810 1.00 90.44 202 GLU A N 1
ATOM 1674 C CA . GLU A 1 202 ? 16.815 3.898 -16.389 1.00 90.44 202 GLU A CA 1
ATOM 1675 C C . GLU A 1 202 ? 16.031 4.087 -17.691 1.00 90.44 202 GLU A C 1
ATOM 1677 O O . GLU A 1 202 ? 15.371 5.114 -17.893 1.00 90.44 202 GLU A O 1
ATOM 1682 N N . ARG A 1 203 ? 16.032 3.071 -18.559 1.00 90.00 203 ARG A N 1
ATOM 1683 C CA . ARG A 1 203 ? 15.294 3.104 -19.822 1.00 90.00 203 ARG A CA 1
ATOM 1684 C C . ARG A 1 203 ? 13.793 3.265 -19.601 1.00 90.00 203 ARG A C 1
ATOM 1686 O O . ARG A 1 203 ? 13.168 4.087 -20.270 1.00 90.00 203 ARG A O 1
ATOM 1693 N N . TRP A 1 204 ? 13.180 2.501 -18.700 1.00 88.12 204 TRP A N 1
ATOM 1694 C CA . TRP A 1 204 ? 11.723 2.550 -18.537 1.00 88.12 204 TRP A CA 1
ATOM 1695 C C . TRP A 1 204 ? 11.248 3.762 -17.759 1.00 88.12 204 TRP A C 1
ATOM 1697 O O . TRP A 1 204 ? 10.260 4.375 -18.155 1.00 88.12 204 TRP A O 1
ATOM 1707 N N . THR A 1 205 ? 11.991 4.181 -16.737 1.00 86.94 205 THR A N 1
ATOM 1708 C CA . THR A 1 205 ? 11.711 5.450 -16.060 1.00 86.94 205 THR A CA 1
ATOM 1709 C C . THR A 1 205 ? 11.811 6.628 -17.033 1.00 86.94 205 THR A C 1
ATOM 1711 O O . THR A 1 205 ? 10.967 7.523 -16.999 1.00 86.94 205 THR A O 1
ATOM 1714 N N . THR A 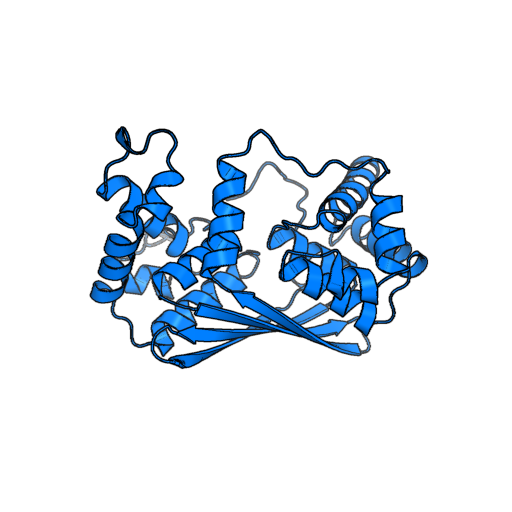1 206 ? 12.765 6.589 -17.971 1.00 87.19 206 THR A N 1
ATOM 1715 C CA . THR A 1 206 ? 12.886 7.564 -19.065 1.00 87.19 206 THR A CA 1
ATOM 1716 C C . THR A 1 206 ? 11.715 7.479 -20.051 1.00 87.19 206 THR A C 1
ATOM 1718 O O . THR A 1 206 ? 11.114 8.502 -20.382 1.00 87.19 206 THR A O 1
ATOM 1721 N N . ASN A 1 207 ? 11.323 6.278 -20.487 1.00 87.31 207 ASN A N 1
ATOM 1722 C CA . ASN A 1 207 ? 10.169 6.088 -21.375 1.00 87.31 207 ASN A CA 1
ATOM 1723 C C . ASN A 1 207 ? 8.860 6.569 -20.73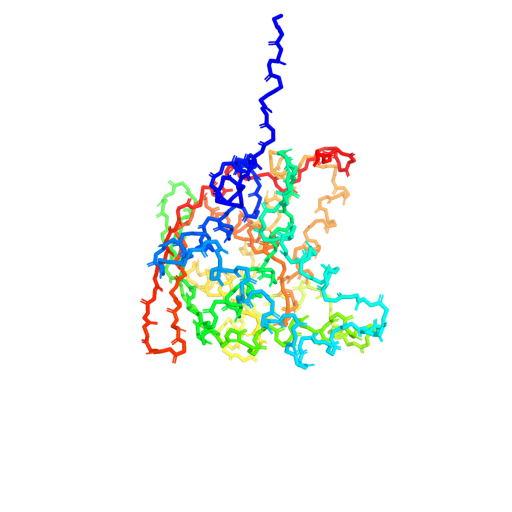6 1.00 87.31 207 ASN A C 1
ATOM 1725 O O . ASN A 1 207 ? 8.032 7.177 -21.412 1.00 87.31 207 ASN A O 1
ATOM 1729 N N . TYR A 1 208 ? 8.685 6.327 -19.436 1.00 86.69 208 TYR A N 1
ATOM 1730 C CA . TYR A 1 208 ? 7.522 6.758 -18.674 1.00 86.69 208 TYR A CA 1
ATOM 1731 C C . TYR A 1 208 ? 7.372 8.282 -18.684 1.00 86.69 208 TYR A C 1
ATOM 1733 O O . TYR A 1 208 ? 6.319 8.793 -19.067 1.00 86.69 208 TYR A O 1
ATOM 1741 N N . VAL A 1 209 ? 8.436 9.017 -18.332 1.00 84.62 209 VAL A N 1
ATOM 1742 C CA . VAL A 1 209 ? 8.389 10.490 -18.303 1.00 84.62 209 VAL A CA 1
ATOM 1743 C C . VAL A 1 209 ? 8.320 11.112 -19.697 1.00 84.62 209 VAL A C 1
ATOM 1745 O O . VAL A 1 209 ? 7.808 12.221 -19.840 1.00 84.62 209 VAL A O 1
ATOM 1748 N N . ASN A 1 210 ? 8.797 10.407 -20.725 1.00 84.50 210 ASN A N 1
ATOM 1749 C CA . ASN A 1 210 ? 8.729 10.855 -22.115 1.00 84.50 210 ASN A CA 1
ATOM 1750 C C . ASN A 1 210 ? 7.399 10.545 -22.805 1.00 84.50 210 ASN A C 1
ATOM 1752 O O . ASN A 1 210 ? 7.136 11.117 -23.861 1.00 84.50 210 ASN A O 1
ATOM 1756 N N . ASN A 1 211 ? 6.557 9.681 -22.236 1.00 83.12 211 ASN A N 1
ATOM 1757 C CA . ASN A 1 211 ? 5.255 9.365 -22.804 1.00 83.12 211 ASN A CA 1
ATOM 1758 C C . ASN A 1 211 ? 4.281 10.538 -22.577 1.00 83.12 211 ASN A C 1
ATOM 1760 O O . ASN A 1 211 ? 3.831 10.726 -21.446 1.00 83.12 211 ASN A O 1
ATOM 1764 N N . PRO A 1 212 ? 3.876 11.288 -23.619 1.00 76.50 212 PRO A N 1
ATOM 1765 C CA . PRO A 1 212 ? 3.023 12.466 -23.454 1.00 76.50 212 PRO A CA 1
ATOM 1766 C C . PRO A 1 212 ? 1.619 12.126 -22.935 1.00 76.50 212 PRO A C 1
ATOM 1768 O O . PRO A 1 212 ? 0.983 12.975 -22.319 1.00 76.50 212 PRO A O 1
ATOM 1771 N N . LYS A 1 213 ? 1.141 10.883 -23.122 1.00 78.00 213 LYS A N 1
ATOM 1772 C CA . LYS A 1 213 ? -0.152 10.427 -22.579 1.00 78.00 213 LYS A CA 1
ATOM 1773 C C . LYS A 1 213 ? -0.113 10.234 -21.064 1.00 78.00 213 LYS A C 1
ATOM 1775 O O . LYS A 1 213 ? -1.147 10.357 -20.416 1.00 78.00 213 LYS A O 1
ATOM 1780 N N . LEU A 1 214 ? 1.051 9.877 -20.519 1.00 75.81 214 LEU A N 1
ATOM 1781 C CA . LEU A 1 214 ? 1.249 9.652 -19.084 1.00 75.81 214 LEU A CA 1
ATOM 1782 C C . LEU A 1 214 ? 1.819 10.896 -18.398 1.00 75.81 214 LEU A C 1
ATOM 1784 O O . LEU A 1 214 ? 1.470 11.171 -17.258 1.00 75.81 214 LEU A O 1
ATOM 1788 N N . CYS A 1 215 ? 2.669 11.648 -19.098 1.00 73.00 215 CYS A N 1
ATOM 1789 C CA . CYS A 1 215 ? 3.386 12.822 -18.621 1.00 73.00 215 CYS A CA 1
ATOM 1790 C C . CYS A 1 215 ? 3.284 13.979 -19.641 1.00 73.00 215 CYS A C 1
ATOM 1792 O O . CYS A 1 215 ? 4.210 14.185 -20.425 1.00 73.00 215 CYS A O 1
ATOM 1794 N N . PRO A 1 216 ? 2.221 14.803 -19.605 1.00 67.50 216 PRO A N 1
ATOM 1795 C CA . PRO A 1 216 ? 1.981 15.853 -20.609 1.00 67.50 216 PRO A CA 1
ATOM 1796 C C . PRO A 1 216 ? 2.899 17.095 -20.493 1.00 67.50 216 PRO A C 1
ATOM 1798 O O . PRO A 1 216 ? 2.646 18.112 -21.128 1.00 67.50 216 PRO A O 1
ATOM 1801 N N . GLY A 1 217 ? 3.961 17.057 -19.675 1.00 63.47 217 GLY A N 1
ATOM 1802 C CA . GLY A 1 217 ? 4.823 18.216 -19.389 1.00 63.47 217 GLY A CA 1
ATOM 1803 C C . GLY A 1 217 ? 5.909 18.506 -20.440 1.00 63.47 217 GLY A C 1
ATOM 1804 O O . GLY A 1 217 ? 6.273 17.638 -21.244 1.00 63.47 217 GLY A O 1
ATOM 1805 N N . THR A 1 218 ? 6.470 19.722 -20.380 1.00 58.69 218 THR A N 1
ATOM 1806 C CA . THR A 1 218 ? 7.665 20.167 -21.129 1.00 58.69 218 THR A CA 1
ATOM 1807 C C . THR A 1 218 ? 8.917 19.370 -20.735 1.00 58.69 218 THR A C 1
ATOM 1809 O O . THR A 1 218 ? 8.964 18.775 -19.658 1.00 58.69 218 THR A O 1
ATOM 1812 N N . SER A 1 219 ? 9.951 19.350 -21.588 1.00 60.19 219 SER A N 1
ATOM 1813 C CA . SER A 1 219 ? 11.186 18.568 -21.375 1.00 60.19 219 SER A CA 1
ATOM 1814 C C . SER A 1 219 ? 11.868 18.829 -20.023 1.00 60.19 219 SER A C 1
ATOM 1816 O O . SER A 1 219 ? 12.293 17.873 -19.377 1.00 60.19 219 SER A O 1
ATOM 1818 N N . SER A 1 220 ? 11.896 20.080 -19.543 1.00 61.41 220 SER A N 1
ATOM 1819 C CA . SER A 1 220 ? 12.435 20.442 -18.220 1.00 61.41 220 SER A CA 1
ATOM 1820 C C . SER A 1 220 ? 11.683 19.760 -17.071 1.00 61.41 220 SER A C 1
ATOM 1822 O O . SER A 1 220 ? 12.300 19.131 -16.215 1.00 61.41 220 SER A O 1
ATOM 1824 N N . LYS A 1 221 ? 10.343 19.748 -17.115 1.00 67.81 221 LYS A N 1
ATOM 1825 C CA . LYS A 1 221 ? 9.501 19.066 -16.116 1.00 67.81 221 LYS A CA 1
ATOM 1826 C C . LYS A 1 221 ? 9.654 17.538 -16.145 1.00 67.81 221 LYS A C 1
ATOM 1828 O O . LYS A 1 221 ? 9.376 16.880 -15.145 1.00 67.81 221 LYS A O 1
ATOM 1833 N N . ARG A 1 222 ? 10.083 16.941 -17.266 1.00 72.12 222 ARG A N 1
ATOM 1834 C CA . ARG A 1 222 ? 10.295 15.480 -17.380 1.00 72.12 222 ARG A CA 1
ATOM 1835 C C . ARG A 1 222 ? 11.540 15.017 -16.624 1.00 72.12 222 ARG A C 1
ATOM 1837 O O . ARG A 1 222 ? 11.488 13.978 -15.964 1.00 72.12 222 ARG A O 1
ATOM 1844 N N . GLY A 1 223 ? 12.622 15.799 -16.677 1.00 72.62 223 GLY A N 1
ATOM 1845 C CA . GLY A 1 223 ? 13.846 15.538 -15.913 1.00 72.62 223 GLY A CA 1
ATOM 1846 C C . GLY A 1 223 ? 13.589 15.529 -14.405 1.00 72.62 223 GLY A C 1
ATOM 1847 O O . GLY A 1 223 ? 13.939 14.559 -13.726 1.00 72.62 223 GLY A O 1
ATOM 1848 N N . ASP A 1 224 ? 12.873 16.542 -13.912 1.00 78.06 224 ASP A N 1
ATOM 1849 C CA . ASP A 1 224 ? 12.486 16.655 -12.501 1.00 78.06 224 ASP A CA 1
ATOM 1850 C C . ASP A 1 224 ? 11.605 15.491 -12.048 1.00 78.06 224 ASP A C 1
ATOM 1852 O O . ASP A 1 224 ? 11.807 14.937 -10.971 1.00 78.06 224 ASP A O 1
ATOM 1856 N N . ARG A 1 225 ? 10.660 15.049 -12.887 1.00 81.75 225 ARG A N 1
ATOM 1857 C CA . ARG A 1 225 ? 9.790 13.900 -12.581 1.00 81.75 225 ARG A CA 1
ATOM 1858 C C . ARG A 1 225 ? 10.573 12.604 -12.421 1.00 81.75 225 ARG A C 1
ATOM 1860 O O . ARG A 1 225 ? 10.323 11.860 -11.473 1.00 81.75 225 ARG A O 1
ATOM 1867 N N . ARG A 1 226 ? 11.538 12.340 -13.308 1.00 85.62 226 ARG A N 1
ATOM 1868 C CA . ARG A 1 226 ? 12.409 11.163 -13.187 1.00 85.62 226 ARG A CA 1
ATOM 1869 C C . ARG A 1 226 ? 13.250 11.245 -11.916 1.00 85.62 226 ARG A C 1
ATOM 1871 O O . ARG A 1 226 ? 13.370 10.250 -11.206 1.00 85.62 226 ARG A O 1
ATOM 1878 N N . ASN A 1 227 ? 13.787 12.425 -11.602 1.00 87.56 227 ASN A N 1
ATOM 1879 C CA . ASN A 1 227 ? 14.526 12.636 -10.361 1.00 87.56 227 ASN A CA 1
ATOM 1880 C C . ASN A 1 227 ? 13.633 12.412 -9.130 1.00 87.56 227 ASN A C 1
ATOM 1882 O O . ASN A 1 227 ? 14.016 11.657 -8.248 1.00 87.56 227 ASN A O 1
ATOM 1886 N N . ASN A 1 228 ? 12.420 12.965 -9.094 1.00 88.62 228 ASN A N 1
ATOM 1887 C CA . ASN A 1 228 ? 11.469 12.784 -7.992 1.00 88.62 228 ASN A CA 1
ATOM 1888 C C . ASN A 1 228 ? 11.065 11.318 -7.790 1.00 88.62 228 ASN A C 1
ATOM 1890 O O . ASN A 1 228 ? 10.915 10.868 -6.658 1.00 88.62 228 ASN A O 1
ATOM 1894 N N . MET A 1 229 ? 10.939 10.551 -8.873 1.00 91.06 229 MET A N 1
ATOM 1895 C CA . MET A 1 229 ? 10.698 9.113 -8.783 1.00 91.06 229 MET A CA 1
ATOM 1896 C C . MET A 1 229 ? 11.882 8.383 -8.144 1.00 91.06 229 MET A C 1
ATOM 1898 O O . MET A 1 229 ? 11.685 7.592 -7.227 1.00 91.06 229 MET A O 1
ATOM 1902 N N . LYS A 1 230 ? 13.116 8.696 -8.554 1.00 92.19 230 LYS A N 1
ATOM 1903 C CA . LYS A 1 230 ? 14.326 8.147 -7.920 1.00 92.19 230 LYS A CA 1
ATOM 1904 C C . LYS A 1 230 ? 14.450 8.575 -6.458 1.00 92.19 230 LYS A C 1
ATOM 1906 O O . LYS A 1 230 ? 14.822 7.769 -5.615 1.00 92.19 230 LYS A O 1
ATOM 1911 N N . GLN A 1 231 ? 14.082 9.816 -6.143 1.00 91.38 231 GLN A N 1
ATOM 1912 C CA . GLN A 1 231 ? 13.993 10.319 -4.773 1.00 91.38 231 GLN A CA 1
ATOM 1913 C C . GLN A 1 231 ? 13.009 9.486 -3.942 1.00 91.38 231 GLN A C 1
ATOM 1915 O O . GLN A 1 231 ? 13.339 9.083 -2.833 1.00 91.38 231 GLN A O 1
ATOM 1920 N N . ALA A 1 232 ? 11.833 9.166 -4.487 1.00 91.38 232 ALA A N 1
ATOM 1921 C CA . ALA A 1 232 ? 10.859 8.306 -3.818 1.00 91.38 232 ALA A CA 1
ATOM 1922 C C . ALA A 1 232 ? 11.365 6.863 -3.641 1.00 91.38 232 ALA A C 1
ATOM 1924 O O . ALA A 1 232 ? 11.104 6.259 -2.606 1.00 91.38 232 ALA A O 1
ATOM 1925 N N . MET A 1 233 ? 12.098 6.327 -4.624 1.00 94.50 233 MET A N 1
ATOM 1926 C CA . MET A 1 233 ? 12.666 4.974 -4.578 1.00 94.50 233 MET A CA 1
ATOM 1927 C C . MET A 1 233 ? 13.852 4.838 -3.616 1.00 94.50 233 MET A C 1
ATOM 1929 O O . MET A 1 233 ? 14.035 3.763 -3.057 1.00 94.50 233 MET A O 1
ATOM 1933 N N . ARG A 1 234 ? 14.657 5.894 -3.415 1.00 93.31 234 ARG A N 1
ATOM 1934 C CA . ARG A 1 234 ? 15.842 5.812 -2.542 1.00 93.31 234 ARG A CA 1
ATOM 1935 C C . ARG A 1 234 ? 15.527 5.832 -1.048 1.00 93.31 234 ARG A C 1
ATOM 1937 O O . ARG A 1 234 ? 16.373 5.440 -0.248 1.00 93.31 234 ARG A O 1
ATOM 1944 N N . HIS A 1 235 ? 14.356 6.347 -0.673 1.00 91.44 235 HIS A N 1
ATOM 1945 C CA . HIS A 1 235 ? 13.901 6.301 0.711 1.00 91.44 235 HIS A CA 1
ATOM 1946 C C . HIS A 1 235 ? 13.766 4.852 1.169 1.00 91.44 235 HIS A C 1
ATOM 1948 O O . HIS A 1 235 ? 13.477 3.972 0.366 1.00 91.44 235 HIS A O 1
ATOM 1954 N N . THR A 1 236 ? 13.948 4.614 2.464 1.00 90.94 236 THR A N 1
ATOM 1955 C CA . THR A 1 236 ? 13.895 3.261 3.039 1.00 90.94 236 THR A CA 1
ATOM 1956 C C . THR A 1 236 ? 12.717 3.085 3.990 1.00 90.94 236 THR A C 1
ATOM 1958 O O . THR A 1 236 ? 12.174 1.983 4.115 1.00 90.94 236 THR A O 1
ATOM 1961 N N . GLU A 1 237 ? 12.283 4.163 4.648 1.00 87.06 237 GLU A N 1
ATOM 1962 C CA . GLU A 1 237 ? 11.283 4.103 5.717 1.00 87.06 237 GLU A CA 1
ATOM 1963 C C . GLU A 1 237 ? 9.882 4.534 5.285 1.00 87.06 237 GLU A C 1
ATOM 1965 O O . GLU A 1 237 ? 8.916 4.198 5.968 1.00 87.06 237 GLU A O 1
ATOM 1970 N N . ALA A 1 238 ? 9.743 5.257 4.171 1.00 85.69 238 ALA A N 1
ATOM 1971 C CA . ALA A 1 238 ? 8.455 5.796 3.748 1.00 85.69 238 ALA A CA 1
ATOM 1972 C C . ALA A 1 238 ? 8.338 5.964 2.232 1.00 85.69 238 ALA A C 1
ATOM 1974 O O . ALA A 1 238 ? 9.259 6.424 1.563 1.00 85.69 238 ALA A O 1
ATOM 1975 N N . ILE A 1 239 ? 7.144 5.676 1.718 1.00 89.75 239 ILE A N 1
ATOM 1976 C CA . ILE A 1 239 ? 6.712 6.034 0.367 1.00 89.75 239 ILE A CA 1
ATOM 1977 C C . ILE A 1 239 ? 5.204 6.294 0.377 1.00 89.75 239 ILE A C 1
ATOM 1979 O O . ILE A 1 239 ? 4.461 5.692 1.153 1.00 89.75 239 ILE A O 1
ATOM 1983 N N . THR A 1 240 ? 4.725 7.195 -0.480 1.00 88.25 240 THR A N 1
ATOM 1984 C CA . THR A 1 240 ? 3.282 7.412 -0.626 1.00 88.25 240 THR A CA 1
ATOM 1985 C C . THR A 1 240 ? 2.659 6.347 -1.526 1.00 88.25 240 THR A C 1
ATOM 1987 O O . THR A 1 240 ? 3.292 5.842 -2.453 1.00 88.25 240 THR A O 1
ATOM 1990 N N . TRP A 1 241 ? 1.374 6.057 -1.309 1.00 91.12 241 TRP A N 1
ATOM 1991 C CA . TRP A 1 241 ? 0.605 5.165 -2.183 1.00 91.12 241 TRP A CA 1
ATOM 1992 C C . TRP A 1 241 ? 0.634 5.615 -3.651 1.00 91.12 241 TRP A C 1
ATOM 1994 O O . TRP A 1 241 ? 0.824 4.812 -4.559 1.00 91.12 241 TRP A O 1
ATOM 2004 N N . ARG A 1 242 ? 0.535 6.928 -3.891 1.00 89.44 242 ARG A N 1
ATOM 2005 C CA . ARG A 1 242 ? 0.639 7.499 -5.237 1.00 89.44 242 ARG A CA 1
ATOM 2006 C C . ARG A 1 242 ? 1.982 7.170 -5.892 1.00 89.44 242 ARG A C 1
ATOM 2008 O O . ARG A 1 242 ? 1.996 6.745 -7.042 1.00 89.44 242 ARG A O 1
ATOM 2015 N N . TRP A 1 243 ? 3.098 7.347 -5.178 1.00 91.56 243 TRP A N 1
ATOM 2016 C CA . TRP A 1 243 ? 4.422 7.012 -5.709 1.00 91.56 243 TRP A CA 1
ATOM 2017 C C . TRP A 1 243 ? 4.584 5.517 -5.959 1.00 91.56 243 TRP A C 1
ATOM 2019 O O . TRP A 1 243 ? 5.155 5.148 -6.979 1.00 91.56 243 TRP A O 1
ATOM 2029 N N . PHE A 1 244 ? 4.022 4.671 -5.094 1.00 95.56 244 PHE A N 1
ATOM 2030 C CA . PHE A 1 244 ? 3.971 3.230 -5.326 1.00 95.56 244 PHE A CA 1
ATOM 2031 C C . PHE A 1 244 ? 3.301 2.893 -6.670 1.00 95.56 244 PHE A C 1
ATOM 2033 O O . PHE A 1 244 ? 3.900 2.203 -7.493 1.00 95.56 244 PHE A O 1
ATOM 2040 N N . LEU A 1 245 ? 2.126 3.466 -6.954 1.00 94.06 245 LEU A N 1
ATOM 2041 C CA . LEU A 1 245 ? 1.442 3.268 -8.236 1.00 94.06 245 LEU A CA 1
ATOM 2042 C C . LEU A 1 245 ? 2.223 3.841 -9.431 1.00 94.06 245 LEU A C 1
ATOM 2044 O O . LEU A 1 245 ? 2.326 3.183 -10.465 1.00 94.06 245 LEU A O 1
ATOM 2048 N N . ILE A 1 246 ? 2.794 5.045 -9.294 1.00 91.50 246 ILE A N 1
ATOM 2049 C CA . ILE A 1 246 ? 3.610 5.677 -10.345 1.00 91.50 246 ILE A CA 1
ATOM 2050 C C . ILE A 1 246 ? 4.800 4.791 -10.709 1.00 91.50 246 ILE A C 1
ATOM 2052 O O . ILE A 1 246 ? 5.065 4.588 -11.891 1.00 91.50 246 ILE A O 1
ATOM 2056 N N . ILE A 1 247 ? 5.508 4.255 -9.712 1.00 95.38 247 ILE A N 1
ATOM 2057 C CA . ILE A 1 247 ? 6.687 3.419 -9.940 1.00 95.38 247 ILE A CA 1
ATOM 2058 C C . ILE A 1 247 ? 6.284 2.119 -10.631 1.00 95.38 247 ILE A C 1
ATOM 2060 O O . ILE A 1 247 ? 6.894 1.776 -11.637 1.00 95.38 247 ILE A O 1
ATOM 2064 N N . LEU A 1 248 ? 5.225 1.434 -10.181 1.00 95.88 248 LEU A N 1
ATOM 2065 C CA . LEU A 1 248 ? 4.723 0.247 -10.885 1.00 95.88 248 LEU A CA 1
ATOM 2066 C C . LEU A 1 248 ? 4.367 0.565 -12.348 1.00 95.88 248 LEU A C 1
ATOM 2068 O O . LEU A 1 248 ? 4.752 -0.176 -13.253 1.00 95.88 248 LEU A O 1
ATOM 2072 N N . GLN A 1 249 ? 3.715 1.704 -12.601 1.00 92.69 249 GLN A N 1
ATOM 2073 C CA . GLN A 1 249 ? 3.371 2.141 -13.956 1.00 92.69 249 GLN A CA 1
ATOM 2074 C C . GLN A 1 249 ? 4.631 2.447 -14.789 1.00 92.69 249 GLN A C 1
ATOM 2076 O O . GLN A 1 249 ? 4.677 2.136 -15.980 1.00 92.69 249 GLN A O 1
ATOM 2081 N N . ALA A 1 250 ? 5.675 3.009 -14.172 1.00 92.56 250 ALA A N 1
ATOM 2082 C CA . ALA A 1 250 ? 6.971 3.255 -14.804 1.00 92.56 250 ALA A CA 1
ATOM 2083 C C . ALA A 1 250 ? 7.755 1.965 -15.093 1.00 92.56 250 ALA A C 1
ATOM 2085 O O . ALA A 1 250 ? 8.523 1.928 -16.051 1.00 92.56 250 ALA A O 1
ATOM 2086 N N . LEU A 1 251 ? 7.520 0.893 -14.330 1.00 93.31 251 LEU A N 1
ATOM 2087 C CA . LEU A 1 251 ? 8.012 -0.462 -14.610 1.00 93.31 251 LEU A CA 1
ATOM 2088 C C . LEU A 1 251 ? 7.188 -1.196 -15.687 1.00 93.31 251 LEU A C 1
ATOM 2090 O O . LEU A 1 251 ? 7.402 -2.387 -15.916 1.00 93.31 251 LEU A O 1
ATOM 2094 N N . ASP A 1 252 ? 6.275 -0.489 -16.364 1.00 91.50 252 ASP A N 1
ATOM 2095 C CA . ASP A 1 252 ? 5.384 -1.004 -17.410 1.00 91.50 252 ASP A CA 1
ATOM 2096 C C . ASP A 1 252 ? 4.342 -2.025 -16.905 1.00 91.50 252 ASP A C 1
ATOM 2098 O O . ASP A 1 252 ? 3.787 -2.805 -17.686 1.00 91.50 252 ASP A O 1
ATOM 2102 N N . VAL A 1 253 ? 4.032 -2.007 -15.602 1.00 94.00 253 VAL A N 1
ATOM 2103 C CA . VAL A 1 253 ? 2.878 -2.734 -15.053 1.00 94.00 253 VAL A CA 1
ATOM 2104 C C . VAL A 1 253 ? 1.599 -2.075 -15.574 1.00 94.00 253 VAL A C 1
ATOM 2106 O O . VAL A 1 253 ? 1.383 -0.872 -15.409 1.00 94.00 253 VAL A O 1
ATOM 2109 N N . ARG A 1 254 ? 0.756 -2.866 -16.239 1.00 92.12 254 ARG A N 1
ATOM 2110 C CA . ARG A 1 254 ? -0.486 -2.409 -16.881 1.00 92.12 254 ARG A CA 1
ATOM 2111 C C . ARG A 1 254 ? -1.692 -2.596 -15.987 1.00 92.12 254 ARG A C 1
ATOM 2113 O O . ARG A 1 254 ? -2.558 -1.727 -15.954 1.00 92.12 254 ARG A O 1
ATOM 2120 N N . GLU A 1 255 ? -1.704 -3.683 -15.240 1.00 94.69 255 GLU A N 1
ATOM 2121 C CA . GLU A 1 255 ? -2.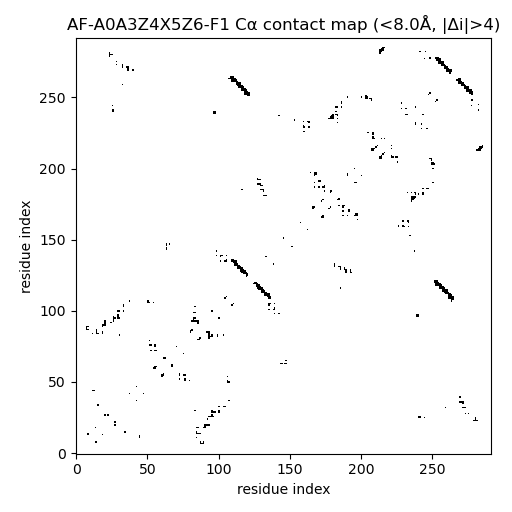701 -3.979 -14.226 1.00 94.69 255 GLU A CA 1
ATOM 2122 C C . GLU A 1 255 ? -2.081 -4.867 -13.149 1.00 94.69 255 GLU A C 1
ATOM 2124 O O . GLU A 1 255 ? -1.025 -5.477 -13.356 1.00 94.69 255 GLU A O 1
ATOM 2129 N N . PHE A 1 256 ? -2.707 -4.905 -11.982 1.00 96.06 256 PHE A N 1
ATOM 2130 C CA . PHE A 1 256 ? -2.344 -5.850 -10.940 1.00 96.06 256 PHE A CA 1
ATOM 2131 C C . PHE A 1 256 ? -3.559 -6.205 -10.095 1.00 96.06 256 PHE A C 1
ATOM 2133 O O . PHE A 1 256 ? -4.382 -5.340 -9.803 1.00 96.06 256 PHE A O 1
ATOM 2140 N N . GLU A 1 257 ? -3.629 -7.460 -9.672 1.00 97.31 257 GLU A N 1
ATOM 2141 C CA . GLU A 1 257 ? -4.496 -7.867 -8.571 1.00 97.31 257 GLU A CA 1
ATOM 2142 C C . GLU A 1 257 ? -3.752 -7.582 -7.263 1.00 97.31 257 GLU A C 1
ATOM 2144 O O . GLU A 1 257 ? -2.567 -7.915 -7.130 1.00 97.31 257 GLU A O 1
ATOM 2149 N N . ILE A 1 258 ? -4.419 -6.936 -6.311 1.00 97.50 258 ILE A N 1
ATOM 2150 C CA . ILE A 1 258 ? -3.897 -6.700 -4.966 1.00 97.50 258 ILE A CA 1
ATOM 2151 C C . ILE A 1 258 ? -4.786 -7.366 -3.932 1.00 97.50 258 ILE A C 1
ATOM 2153 O O . ILE A 1 258 ? -5.990 -7.134 -3.904 1.00 97.50 258 ILE A O 1
ATOM 2157 N N . THR A 1 259 ? -4.167 -8.127 -3.037 1.00 98.38 259 THR A N 1
ATOM 2158 C CA . THR A 1 259 ? -4.850 -8.783 -1.921 1.00 98.38 259 THR A CA 1
ATOM 2159 C C . THR A 1 259 ? -4.315 -8.251 -0.604 1.00 98.38 259 THR A C 1
ATOM 2161 O O . THR A 1 259 ? -3.103 -8.224 -0.375 1.00 98.38 259 THR A O 1
ATOM 2164 N N . PHE A 1 260 ? -5.224 -7.857 0.281 1.00 98.31 260 PHE A N 1
ATOM 2165 C CA . PHE A 1 260 ? -4.930 -7.480 1.657 1.00 98.31 260 PHE A CA 1
ATOM 2166 C C . PHE A 1 260 ? -5.438 -8.579 2.581 1.00 98.31 260 PHE A C 1
ATOM 2168 O O . PHE A 1 260 ? -6.640 -8.683 2.835 1.00 98.31 260 PHE A O 1
ATOM 2175 N N . LYS A 1 261 ? -4.514 -9.382 3.103 1.00 98.38 261 LYS A N 1
ATOM 2176 C CA . LYS A 1 261 ? -4.800 -10.382 4.127 1.00 98.38 261 LYS A CA 1
ATOM 2177 C C . LYS A 1 261 ? -4.449 -9.811 5.495 1.00 98.38 261 LYS A C 1
ATOM 2179 O O . LYS A 1 261 ? -3.311 -9.410 5.735 1.00 98.38 261 LYS A O 1
ATOM 2184 N N . VAL A 1 262 ? -5.416 -9.764 6.403 1.00 98.31 262 VAL A N 1
ATOM 2185 C CA . VAL A 1 262 ? -5.250 -9.202 7.749 1.00 98.31 262 VAL A CA 1
ATOM 2186 C C . VAL A 1 262 ? -5.639 -10.208 8.823 1.00 98.31 262 VAL A C 1
ATOM 2188 O O . VAL A 1 262 ? -6.562 -11.001 8.646 1.00 98.31 262 VAL A O 1
ATOM 2191 N N . ARG A 1 263 ? -4.940 -10.165 9.960 1.00 98.12 263 ARG A N 1
ATOM 2192 C CA . ARG A 1 263 ? -5.272 -10.965 11.147 1.00 98.12 263 ARG A CA 1
ATOM 2193 C C . ARG A 1 263 ? -5.730 -10.048 12.269 1.00 98.12 263 ARG A C 1
ATOM 2195 O O . ARG A 1 263 ? -4.990 -9.157 12.680 1.00 98.12 263 ARG A O 1
ATOM 2202 N N . HIS A 1 264 ? -6.932 -10.279 12.772 1.00 97.44 264 HIS A N 1
ATOM 2203 C CA . HIS A 1 264 ? -7.524 -9.550 13.888 1.00 97.44 264 HIS A CA 1
ATOM 2204 C C . HIS A 1 264 ? -6.956 -10.022 15.234 1.00 97.44 264 HIS A C 1
ATOM 2206 O O . HIS A 1 264 ? -6.549 -11.177 15.362 1.00 97.44 264 HIS A O 1
ATOM 2212 N N . ARG A 1 265 ? -7.006 -9.178 16.277 1.00 94.31 265 ARG A N 1
ATOM 2213 C CA . ARG A 1 265 ? -6.571 -9.537 17.649 1.00 94.31 265 ARG A CA 1
ATOM 2214 C C . ARG A 1 265 ? -7.219 -10.798 18.226 1.00 94.31 265 ARG A C 1
ATOM 2216 O O . ARG A 1 265 ? -6.657 -11.414 19.122 1.00 94.31 265 ARG A O 1
ATOM 2223 N N . SER A 1 266 ? -8.399 -11.179 17.734 1.00 94.25 266 SER A N 1
ATOM 2224 C CA . SER A 1 266 ? -9.094 -12.408 18.143 1.00 94.25 266 SER A CA 1
ATOM 2225 C C . SER A 1 266 ? -8.573 -13.673 17.451 1.00 94.25 266 SER A C 1
ATOM 2227 O O . SER A 1 266 ? -9.127 -14.746 17.666 1.00 94.25 266 SER A O 1
ATOM 2229 N N . GLY A 1 267 ? -7.576 -13.556 16.570 1.00 94.44 267 GLY A N 1
ATOM 2230 C CA . GLY A 1 267 ? -7.044 -14.651 15.758 1.00 94.44 267 GLY A CA 1
ATOM 2231 C C . GLY A 1 267 ? -7.802 -14.902 14.450 1.00 94.44 267 GLY A C 1
ATOM 2232 O O . GLY A 1 267 ? -7.319 -15.664 13.619 1.00 94.44 267 GLY A O 1
ATOM 2233 N N . ARG A 1 268 ? -8.955 -14.251 14.225 1.00 96.88 268 ARG A N 1
ATOM 2234 C CA . ARG A 1 268 ? -9.686 -14.344 12.948 1.00 96.88 268 ARG A CA 1
ATOM 2235 C C . ARG A 1 268 ? -8.898 -13.684 11.818 1.00 96.88 268 ARG A C 1
ATOM 2237 O O . ARG A 1 268 ? -8.328 -12.610 12.009 1.00 96.88 268 ARG A O 1
ATOM 2244 N N . GLU A 1 269 ? -8.917 -14.301 10.644 1.00 97.62 269 GLU A N 1
ATOM 2245 C CA . GLU A 1 269 ? -8.300 -13.767 9.430 1.00 97.62 269 GLU A CA 1
ATOM 2246 C C . GLU A 1 269 ? -9.370 -13.269 8.461 1.00 97.62 269 GLU A C 1
ATOM 2248 O O . GLU A 1 269 ? -10.445 -13.859 8.347 1.00 97.62 269 GLU A O 1
ATOM 2253 N N . TYR A 1 270 ? -9.059 -12.179 7.770 1.00 97.88 270 TYR A N 1
ATOM 2254 C CA . TYR A 1 270 ? -9.901 -11.576 6.747 1.00 97.88 270 TYR A CA 1
ATOM 2255 C C . TYR A 1 270 ? -9.055 -11.292 5.514 1.00 97.88 270 TYR A C 1
ATOM 2257 O O . TYR A 1 270 ? -7.872 -10.964 5.624 1.00 97.88 270 TYR A O 1
ATOM 2265 N N . GLU A 1 271 ? -9.669 -11.394 4.344 1.00 97.75 271 GLU A N 1
ATOM 2266 C CA . GLU A 1 271 ? -8.994 -11.188 3.071 1.00 97.75 271 GLU A CA 1
ATOM 2267 C C . GLU A 1 271 ? -9.907 -10.420 2.120 1.00 97.75 271 GLU A C 1
ATOM 2269 O O . GLU A 1 271 ? -11.104 -10.700 2.029 1.00 97.75 271 GLU A O 1
ATOM 2274 N N . VAL A 1 272 ? -9.344 -9.423 1.441 1.00 96.81 272 VAL A N 1
ATOM 2275 C CA . VAL A 1 272 ? -10.018 -8.667 0.383 1.00 96.81 272 VAL A CA 1
ATOM 2276 C C . VAL A 1 272 ? -9.069 -8.495 -0.795 1.00 96.81 272 VAL A C 1
ATOM 2278 O O . VAL A 1 272 ? -7.908 -8.137 -0.596 1.00 96.81 272 VAL A O 1
ATOM 2281 N N . SER A 1 273 ? -9.577 -8.712 -2.007 1.00 96.06 273 SER A N 1
ATOM 2282 C CA . SER A 1 273 ? -8.835 -8.516 -3.256 1.00 96.06 273 SER A CA 1
ATOM 2283 C C . SER A 1 273 ? -9.492 -7.457 -4.135 1.00 96.06 273 SER A C 1
ATOM 2285 O O . SER A 1 273 ? -10.704 -7.229 -4.051 1.00 96.06 273 SER A O 1
ATOM 2287 N N . ASP A 1 274 ? -8.689 -6.812 -4.976 1.00 93.19 274 ASP A N 1
ATOM 2288 C CA . ASP A 1 274 ? -9.160 -5.902 -6.015 1.00 93.19 274 ASP A CA 1
ATOM 2289 C C . ASP A 1 274 ? -8.261 -5.948 -7.254 1.00 93.19 274 ASP A C 1
ATOM 2291 O O . ASP A 1 274 ? -7.040 -6.068 -7.136 1.00 93.19 274 ASP A O 1
ATOM 2295 N N . ASP A 1 275 ? -8.865 -5.784 -8.429 1.00 93.44 275 ASP A N 1
ATOM 2296 C CA . ASP A 1 275 ? -8.154 -5.635 -9.698 1.00 93.44 275 ASP A CA 1
ATOM 2297 C C . ASP A 1 275 ? -7.946 -4.152 -10.001 1.00 93.44 275 ASP A C 1
ATOM 2299 O O . ASP A 1 275 ? -8.899 -3.380 -10.139 1.00 93.44 275 ASP A O 1
ATOM 2303 N N . VAL A 1 276 ? -6.686 -3.738 -10.134 1.00 92.19 276 VAL A N 1
ATOM 2304 C CA . VAL A 1 276 ? -6.315 -2.345 -10.385 1.00 92.19 276 VAL A CA 1
ATOM 2305 C C . VAL A 1 276 ? -5.853 -2.183 -11.836 1.00 92.19 276 VAL A C 1
ATOM 2307 O O . VAL A 1 276 ? -4.729 -2.578 -12.168 1.00 92.19 276 VAL A O 1
ATOM 2310 N N . PRO A 1 277 ? -6.652 -1.540 -12.713 1.00 91.50 277 PRO A N 1
ATOM 2311 C CA . PRO A 1 277 ? -6.283 -1.301 -14.107 1.00 91.50 277 PRO A CA 1
ATOM 2312 C C . PRO A 1 277 ? -5.310 -0.115 -14.215 1.00 91.50 277 PRO A C 1
ATOM 2314 O O . PRO A 1 277 ? -5.660 0.970 -14.687 1.00 91.50 277 PRO A O 1
ATOM 2317 N N . LEU A 1 278 ? -4.071 -0.301 -13.752 1.00 90.75 278 LEU A N 1
ATOM 2318 C CA . LEU A 1 278 ? -3.060 0.750 -13.576 1.00 90.75 278 LEU A CA 1
ATOM 2319 C C . LEU A 1 278 ? -2.806 1.606 -14.835 1.00 90.75 278 LEU A C 1
ATOM 2321 O O . LEU A 1 278 ? -2.528 2.800 -14.732 1.00 90.75 278 LEU A O 1
ATOM 2325 N N . ALA A 1 279 ? -2.947 1.048 -16.038 1.00 87.06 279 ALA A N 1
ATOM 2326 C CA . ALA A 1 279 ? -2.789 1.761 -17.309 1.00 87.06 279 ALA A CA 1
ATOM 2327 C C . ALA A 1 279 ? -3.823 2.889 -17.526 1.00 87.06 279 ALA A C 1
ATOM 2329 O O . ALA A 1 279 ? -3.577 3.815 -18.310 1.00 87.06 279 ALA A O 1
ATOM 2330 N N . THR A 1 280 ? -4.966 2.831 -16.837 1.00 84.62 280 THR A N 1
ATOM 2331 C CA . THR A 1 280 ? -6.024 3.856 -16.888 1.00 84.62 280 THR A CA 1
ATOM 2332 C C . THR A 1 280 ? -5.709 5.071 -16.019 1.00 84.62 280 THR A C 1
ATOM 2334 O O . THR A 1 280 ? -6.178 6.171 -16.310 1.00 84.62 280 THR A O 1
ATOM 2337 N N . TYR A 1 281 ? -4.848 4.914 -15.010 1.00 82.69 281 TYR A N 1
ATOM 2338 C CA . TYR A 1 281 ? -4.501 5.994 -14.097 1.00 82.69 281 TYR A CA 1
ATOM 2339 C C . TYR A 1 281 ? -3.659 7.067 -14.792 1.00 82.69 281 TYR A C 1
ATOM 2341 O O . TYR A 1 281 ? -2.765 6.789 -15.606 1.00 82.69 281 TYR A O 1
ATOM 2349 N N . ARG A 1 282 ? -3.939 8.323 -14.438 1.00 79.44 282 ARG A N 1
ATOM 2350 C CA . ARG A 1 282 ? -3.190 9.504 -14.869 1.00 79.44 282 ARG A CA 1
ATOM 2351 C C . ARG A 1 282 ? -2.736 10.265 -13.635 1.00 79.44 282 ARG A C 1
ATOM 2353 O O . ARG A 1 282 ? -3.525 10.913 -12.960 1.00 79.44 282 ARG A O 1
ATOM 2360 N N . PHE A 1 283 ? -1.444 10.171 -13.340 1.00 77.69 283 PHE A N 1
ATOM 2361 C CA . PHE A 1 283 ? -0.845 10.831 -12.179 1.00 77.69 283 PHE A CA 1
ATOM 2362 C C . PHE A 1 283 ? -0.293 12.221 -12.500 1.00 77.69 283 PHE A C 1
ATOM 2364 O O . PHE A 1 283 ? 0.203 12.903 -11.606 1.00 77.69 283 PHE A O 1
ATOM 2371 N N . TRP A 1 284 ? -0.369 12.655 -13.756 1.00 71.00 284 TRP A N 1
ATOM 2372 C CA . TRP A 1 284 ? 0.196 13.923 -14.193 1.00 71.00 284 TRP A CA 1
ATOM 2373 C C . TRP A 1 284 ? -0.762 14.575 -15.192 1.00 71.00 284 TRP A C 1
ATOM 2375 O O . TRP A 1 284 ? -0.983 14.030 -16.272 1.00 71.00 284 TRP A O 1
ATOM 2385 N N . SER A 1 285 ? -1.333 15.726 -14.839 1.00 59.28 285 SER A N 1
ATOM 2386 C CA . SER A 1 285 ? -2.154 16.551 -15.734 1.00 59.28 285 SER A CA 1
ATOM 2387 C C . SER A 1 285 ? -1.363 17.776 -16.210 1.00 59.28 285 SER A C 1
ATOM 2389 O O . SER A 1 285 ? -0.317 18.119 -15.654 1.00 59.28 285 SER A O 1
ATOM 2391 N N . SER A 1 286 ? -1.825 18.416 -17.286 1.00 46.62 286 SER A N 1
ATOM 2392 C CA . SER A 1 286 ? -1.299 19.703 -17.767 1.00 46.62 286 SER A CA 1
ATOM 2393 C C . SER A 1 286 ? -1.673 20.877 -16.848 1.00 46.62 286 SER A C 1
ATOM 2395 O O . SER A 1 286 ? -0.954 21.872 -16.830 1.00 46.62 286 SER A O 1
ATOM 2397 N N . ASN A 1 287 ? -2.735 20.723 -16.048 1.00 42.38 287 ASN A N 1
ATOM 2398 C CA . ASN A 1 287 ? -3.256 21.717 -15.109 1.00 42.38 287 ASN A CA 1
ATOM 2399 C C . ASN A 1 287 ? -2.996 21.263 -13.663 1.00 42.38 287 ASN A C 1
ATOM 2401 O O . ASN A 1 287 ? -3.909 20.823 -12.972 1.00 42.38 287 ASN A O 1
ATOM 2405 N N . GLU A 1 288 ? -1.763 21.380 -13.166 1.00 38.69 288 GLU A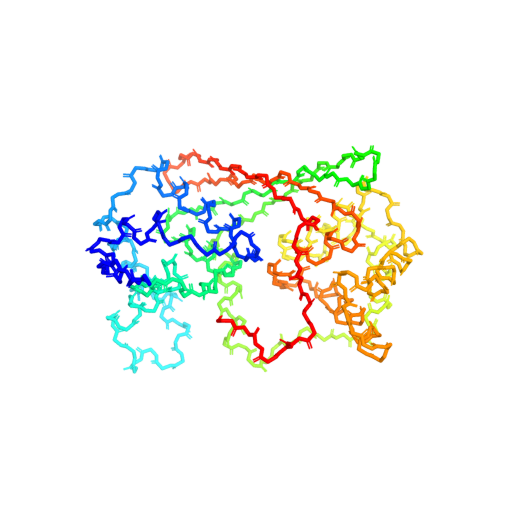 N 1
ATOM 2406 C CA . GLU A 1 288 ? -1.467 21.178 -11.729 1.00 38.69 288 GLU A CA 1
ATOM 2407 C C . GLU A 1 288 ? -2.107 22.253 -10.810 1.00 38.69 288 GLU A C 1
ATOM 2409 O O . GLU A 1 288 ? -1.837 22.277 -9.614 1.00 38.69 288 GLU A O 1
ATOM 2414 N N . THR A 1 289 ? -2.993 23.108 -11.336 1.00 29.44 289 THR A N 1
ATOM 2415 C CA . THR A 1 289 ? -3.853 24.043 -10.586 1.00 29.44 289 THR A CA 1
ATOM 2416 C C . THR A 1 289 ? -5.341 23.687 -10.589 1.00 29.44 289 THR A C 1
ATOM 2418 O O . THR A 1 289 ? -6.119 24.405 -9.975 1.00 29.44 289 THR A O 1
ATOM 2421 N N . GLU A 1 290 ? -5.760 22.586 -11.211 1.00 28.84 290 GLU A N 1
ATOM 2422 C CA . GLU A 1 290 ? -7.155 22.131 -11.150 1.00 28.84 290 GLU A CA 1
ATOM 2423 C C . GLU A 1 290 ? -7.194 20.669 -10.704 1.00 28.84 290 GLU A C 1
ATOM 2425 O O . GLU A 1 290 ? -7.217 19.732 -11.503 1.00 28.84 290 GLU A O 1
ATOM 2430 N N . GLN A 1 291 ? -7.165 20.476 -9.388 1.00 23.95 291 GLN A N 1
ATOM 2431 C CA . GLN A 1 291 ? -7.924 19.383 -8.790 1.00 23.95 291 GLN A CA 1
ATOM 2432 C C . GLN A 1 291 ? -9.357 19.893 -8.581 1.00 23.95 291 GLN A C 1
ATOM 2434 O O . GLN A 1 291 ? -9.502 21.060 -8.209 1.00 23.95 291 GLN A O 1
ATOM 2439 N N . PRO A 1 292 ? -10.402 19.078 -8.791 1.00 33.59 292 PRO A N 1
ATOM 2440 C CA . PRO A 1 292 ? -11.624 19.278 -8.031 1.00 33.59 292 PRO A CA 1
ATOM 2441 C C . PRO A 1 292 ? -11.362 19.008 -6.540 1.00 33.59 292 PRO A C 1
ATOM 2443 O O . PRO A 1 292 ? -10.663 18.013 -6.213 1.00 33.59 292 PRO A O 1
#

Solvent-accessible surface area (backbone atoms only — not comparable to full-atom values): 16413 Å² total; per-residue (Å²): 132,85,79,76,78,71,76,74,62,88,40,71,68,48,26,67,73,66,60,69,61,64,91,65,46,82,34,48,68,56,51,52,43,52,52,50,49,42,57,74,71,67,58,47,70,68,56,51,53,49,34,46,58,53,45,69,64,34,71,77,54,42,71,66,42,93,56,49,90,79,54,53,72,66,56,52,49,53,52,51,47,31,49,75,44,32,42,76,53,80,78,48,73,50,79,37,41,54,66,52,48,38,46,50,38,44,50,67,44,30,44,38,39,35,45,36,37,44,36,28,25,65,94,78,61,49,70,41,79,45,67,48,71,47,47,30,57,61,54,39,52,56,62,48,54,52,74,76,37,94,77,67,75,86,84,72,94,63,59,39,70,56,52,40,36,52,40,42,74,41,43,67,58,28,42,76,74,55,36,69,23,60,70,54,26,48,52,49,43,49,36,58,65,69,70,46,45,51,68,56,47,52,51,32,41,49,50,40,39,67,32,55,90,51,26,56,64,57,74,72,58,29,56,53,49,47,50,51,50,32,48,51,64,52,47,36,72,59,75,54,54,64,55,51,53,51,49,44,45,28,73,40,32,38,32,32,40,40,34,47,39,35,30,32,77,87,70,51,74,50,75,44,74,49,80,42,63,48,66,74,52,64,93,43,69,85,52,90,84,64,77,125

Mean predicted aligned error: 8.6 Å

Sequence (292 aa):
MDDEKKPPLNSTREQIWHGTPPASDSSYPLRKAYWNLVKLMGISDGIWKDLIRQHVNDPEYLKQFRDSKLTTMTDRVNRLNTSLTGGSVRNLTVDFTWKRFIEGLVILEMQTLTVTLLTKRGSFDTKCFVFDSTFVREDFIKNLRNENRKKRKERFEHPASYDVNEYVANIDHTIEHVMKHILLRLIYKVIRGYKIDGDKLERWTTNYVNNPKLCPGTSSKRGDRRNNMKQAMRHTEAITWRWFLIILQALDVREFEITFKVRHRSGREYEVSDDVPLATYRFWSSNETEQP